Protein AF-A0A6V7KRL9-F1 (afdb_monomer_lite)

Foldseek 3Di:
DCLCPPCDLQHLSDPQVVLLVVLVVLVVDPDVVVNVVVLCCVQVPVLVPQDQEDPDLNNLVCLQRLLSRPCLQPLVCLVRRVQSSLCSQVSHDPSSNSSNLSHCLPDQLVSLLSLLNSLLVNLVVLLVVCQVVVHLCSLQPVSNVSSLVSLQSSVVSQQPDPVGGSDDLCSNADDCVVVRDDLLVLLVCVVVVPPCNPRGHRCVVRCSHHDPVSVVVSVVSVD

Sequence (223 aa):
NNAHYGCSSRKSGLDIEEASRLFGLISDIVNTTIQDLIFTSIVEGLIPSLVPSPPDIETLRVYVILPLYHKFMETENFNSLQKPFALAVQGLKEEAKRIVGMWWTEAPVQIFYRLIRSYKAIVLVLLKQAKNINSNFICQDPALILCLDCLQWISDLNRTQDEGLKVPYDTFYLPELSEIIDIRADYLKFFTGIVPFTAGVPFCNYPFLFNAEAKTMLLETDQ

Structure (mmCIF, N/CA/C/O backbone):
data_AF-A0A6V7KRL9-F1
#
_entry.id   AF-A0A6V7KRL9-F1
#
loop_
_atom_site.group_PDB
_atom_site.id
_atom_site.type_symbol
_atom_site.label_atom_id
_atom_site.label_alt_id
_atom_site.label_comp_id
_atom_site.label_asym_id
_atom_site.label_entity_id
_atom_site.label_seq_id
_atom_site.pdbx_PDB_ins_code
_atom_site.Cartn_x
_atom_site.Cartn_y
_atom_site.Cartn_z
_atom_site.occupancy
_atom_site.B_iso_or_equiv
_atom_site.auth_seq_id
_atom_site.auth_comp_id
_atom_site.auth_asym_id
_atom_site.auth_atom_id
_atom_site.pdbx_PDB_model_num
ATOM 1 N N . ASN A 1 1 ? -16.453 -13.791 22.860 1.00 49.88 1 ASN A N 1
ATOM 2 C CA . ASN A 1 1 ? -15.491 -13.380 21.822 1.00 49.88 1 ASN A CA 1
ATOM 3 C C . ASN A 1 1 ? -14.124 -13.228 22.493 1.00 49.88 1 ASN A C 1
ATOM 5 O O . ASN A 1 1 ? -13.832 -12.163 23.010 1.00 49.88 1 ASN A O 1
ATOM 9 N N . ASN A 1 2 ? -13.353 -14.318 22.618 1.00 50.47 2 ASN A N 1
ATOM 10 C CA . ASN A 1 2 ? -12.086 -14.341 23.381 1.00 50.47 2 ASN A CA 1
ATOM 11 C C . ASN A 1 2 ? -10.840 -14.268 22.479 1.00 50.47 2 ASN A C 1
ATOM 13 O O . ASN A 1 2 ? -9.727 -14.285 22.989 1.00 50.47 2 ASN A O 1
ATOM 17 N N . ALA A 1 3 ? -11.019 -14.168 21.157 1.00 58.00 3 ALA A N 1
ATOM 18 C CA . ALA A 1 3 ? -9.927 -14.129 20.181 1.00 58.00 3 ALA A CA 1
ATOM 19 C C . ALA A 1 3 ? -9.071 -12.847 20.260 1.00 58.00 3 ALA A C 1
ATOM 21 O O . ALA A 1 3 ? -7.951 -12.829 19.759 1.00 58.00 3 ALA A O 1
ATOM 22 N N . HIS A 1 4 ? -9.575 -11.801 20.926 1.00 58.12 4 HIS A N 1
ATOM 23 C CA . HIS A 1 4 ? -8.824 -10.577 21.211 1.00 58.12 4 HIS A CA 1
ATOM 24 C C . HIS A 1 4 ? -7.713 -10.793 22.259 1.00 58.12 4 HIS A C 1
ATOM 26 O O . HIS A 1 4 ? -6.691 -10.105 22.227 1.00 58.12 4 HIS A O 1
ATOM 32 N N . TYR A 1 5 ? -7.889 -11.741 23.191 1.00 54.66 5 TYR A N 1
ATOM 33 C CA . TYR A 1 5 ? -6.892 -12.038 24.220 1.00 54.66 5 TYR A CA 1
ATOM 34 C C . TYR A 1 5 ? -5.747 -12.862 23.619 1.00 54.66 5 TYR A C 1
ATOM 36 O O . TYR A 1 5 ? -5.970 -13.935 23.061 1.00 54.66 5 TYR A O 1
ATOM 44 N N . GLY A 1 6 ? -4.514 -12.364 23.748 1.00 60.62 6 GLY A N 1
ATOM 45 C CA . GLY A 1 6 ? -3.319 -13.017 23.198 1.00 60.62 6 GLY A CA 1
ATOM 46 C C . GLY A 1 6 ? -2.726 -12.336 21.962 1.00 60.62 6 GLY A C 1
ATOM 47 O O . GLY A 1 6 ? -2.114 -13.024 21.138 1.00 60.62 6 GLY A O 1
ATOM 48 N N . CYS A 1 7 ? -2.882 -11.008 21.834 1.00 78.31 7 CYS A N 1
ATOM 49 C CA . CYS A 1 7 ? -2.110 -10.225 20.869 1.00 78.31 7 CYS A CA 1
ATOM 50 C C . CYS A 1 7 ? -0.619 -10.535 21.038 1.00 78.31 7 CYS A C 1
ATOM 52 O O . CYS A 1 7 ? -0.060 -10.427 22.128 1.00 78.31 7 CYS A O 1
ATOM 54 N N . SER A 1 8 ? 0.015 -10.974 19.961 1.00 84.50 8 SER A N 1
ATOM 55 C CA . SER A 1 8 ? 1.423 -11.348 19.946 1.00 84.50 8 SER A CA 1
ATOM 56 C C . SER A 1 8 ? 2.009 -11.086 18.569 1.00 84.50 8 SER A C 1
ATOM 58 O O . SER A 1 8 ? 1.288 -10.899 17.589 1.00 84.50 8 SER A O 1
ATOM 60 N N . SER A 1 9 ? 3.332 -11.167 18.460 1.00 80.81 9 SER A N 1
ATOM 61 C CA . SER A 1 9 ? 4.031 -11.030 17.177 1.00 80.81 9 SER A CA 1
ATOM 62 C C . SER A 1 9 ? 3.548 -12.010 16.102 1.00 80.81 9 SER A C 1
ATOM 64 O O . SER A 1 9 ? 3.710 -11.731 14.922 1.00 80.81 9 SER A O 1
ATOM 66 N N . ARG A 1 10 ? 2.911 -13.128 16.486 1.00 82.50 10 ARG A N 1
ATOM 67 C CA . ARG A 1 10 ? 2.353 -14.133 15.562 1.00 82.50 10 ARG A CA 1
ATOM 68 C C . ARG A 1 10 ? 0.845 -14.039 15.363 1.00 82.50 10 ARG A C 1
ATOM 70 O O . ARG A 1 10 ? 0.339 -14.562 14.382 1.00 82.50 10 ARG A O 1
ATOM 77 N N . LYS A 1 11 ? 0.115 -13.426 16.296 1.00 84.44 11 LYS A N 1
ATOM 78 C CA . LYS A 1 11 ? -1.350 -13.350 16.253 1.00 84.44 11 LYS A CA 1
ATOM 79 C C . LYS A 1 11 ? -1.801 -11.935 16.557 1.00 84.44 11 LYS A C 1
ATOM 81 O O . LYS A 1 11 ? -1.678 -11.479 17.689 1.00 84.44 11 LYS A O 1
ATOM 86 N N . SER A 1 12 ? -2.380 -11.279 15.558 1.00 88.50 12 SER A N 1
ATOM 87 C CA . SER A 1 12 ? -2.943 -9.938 15.716 1.00 88.50 12 SER A CA 1
ATOM 88 C C . SER A 1 12 ? -4.175 -9.928 16.625 1.00 88.50 12 SER A C 1
ATOM 90 O O . SER A 1 12 ? -4.454 -8.916 17.257 1.00 88.50 12 SER A O 1
ATOM 92 N N . GLY A 1 13 ? -4.921 -11.036 16.717 1.00 88.12 13 GLY A N 1
ATOM 93 C CA . GLY A 1 13 ? -6.199 -11.096 17.442 1.00 88.12 13 GLY A CA 1
ATOM 94 C C . GLY A 1 13 ? -7.317 -10.288 16.772 1.00 88.12 13 GLY A C 1
ATOM 95 O O . GLY A 1 13 ? -8.310 -9.964 17.418 1.00 88.12 13 GLY A O 1
ATOM 96 N N . LEU A 1 14 ? -7.133 -9.926 15.497 1.00 90.56 14 LEU A N 1
ATOM 97 C CA . LEU A 1 14 ? -8.105 -9.182 14.706 1.00 90.56 14 LEU A CA 1
ATOM 98 C C . LEU A 1 14 ? -9.119 -10.110 14.047 1.00 90.56 14 LEU A C 1
ATOM 100 O O . LEU A 1 14 ? -8.744 -11.075 13.384 1.00 90.56 14 LEU A O 1
ATOM 104 N N . ASP A 1 15 ? -10.391 -9.742 14.155 1.00 92.00 15 ASP A N 1
ATOM 105 C CA . ASP A 1 15 ? -11.446 -10.280 13.306 1.00 92.00 15 ASP A CA 1
ATOM 106 C C . ASP A 1 15 ? -11.528 -9.434 12.028 1.00 92.00 15 ASP A C 1
ATOM 108 O O . ASP A 1 15 ? -12.116 -8.350 11.995 1.00 92.00 15 ASP A O 1
ATOM 112 N N . ILE A 1 16 ? -10.836 -9.896 10.986 1.00 92.25 16 ILE A N 1
ATOM 113 C CA . ILE A 1 16 ? -10.734 -9.184 9.706 1.00 92.25 16 ILE A CA 1
ATOM 114 C C . ILE A 1 16 ? -12.073 -9.157 8.967 1.00 92.25 16 ILE A C 1
ATOM 116 O O . ILE A 1 16 ? -12.360 -8.186 8.262 1.00 92.25 16 ILE A O 1
ATOM 120 N N . GLU A 1 17 ? -12.885 -10.201 9.110 1.00 91.81 17 GLU A N 1
ATOM 121 C CA . GLU A 1 17 ? -14.193 -10.281 8.466 1.00 91.81 17 GLU A CA 1
ATOM 122 C C . GLU A 1 17 ? -15.145 -9.261 9.090 1.00 91.81 17 GLU A C 1
ATOM 124 O O . GLU A 1 17 ? -15.740 -8.454 8.374 1.00 91.81 17 GLU A O 1
ATOM 129 N N . GLU A 1 18 ? -15.186 -9.201 10.421 1.00 93.75 18 GLU A N 1
ATOM 130 C CA . GLU A 1 18 ? -15.978 -8.210 11.140 1.00 93.75 18 GLU A CA 1
ATOM 131 C C . GLU A 1 18 ? -15.490 -6.780 10.864 1.00 93.75 18 GLU A C 1
ATOM 133 O O . GLU A 1 18 ? -16.301 -5.896 10.585 1.00 93.75 18 GLU A O 1
ATOM 138 N N . ALA A 1 19 ? -14.173 -6.541 10.848 1.00 94.50 19 ALA A N 1
ATOM 139 C CA . ALA A 1 19 ? -13.620 -5.233 10.487 1.00 94.50 19 ALA A CA 1
ATOM 140 C C . ALA A 1 19 ? -14.012 -4.816 9.057 1.00 94.50 19 ALA A C 1
ATOM 142 O O . ALA A 1 19 ? -14.414 -3.673 8.827 1.00 94.50 19 ALA A O 1
ATOM 143 N N . SER A 1 20 ? -13.949 -5.748 8.102 1.00 93.56 20 SER A N 1
ATOM 144 C CA . SER A 1 20 ? -14.365 -5.505 6.715 1.00 93.56 20 SER A CA 1
ATOM 145 C C . SER A 1 20 ? -15.858 -5.183 6.628 1.00 93.56 20 SER A C 1
ATOM 147 O O . SER A 1 20 ? -16.248 -4.230 5.952 1.00 93.56 20 SER A O 1
ATOM 149 N N . ARG A 1 21 ? -16.694 -5.933 7.356 1.00 94.38 21 ARG A N 1
ATOM 150 C CA . ARG A 1 21 ? -18.143 -5.718 7.433 1.00 94.38 21 ARG A CA 1
ATOM 151 C C . ARG A 1 21 ? -18.475 -4.341 8.006 1.00 94.38 21 ARG A C 1
ATOM 153 O O . ARG A 1 21 ? -19.305 -3.632 7.444 1.00 94.38 21 ARG A O 1
ATOM 160 N N . LEU A 1 22 ? -17.808 -3.937 9.088 1.00 94.38 22 LEU A N 1
ATOM 161 C CA . LEU A 1 22 ? -17.998 -2.624 9.709 1.00 94.38 22 LEU A CA 1
ATOM 162 C C . LEU A 1 22 ? -17.623 -1.483 8.758 1.00 94.38 22 LEU A C 1
ATOM 164 O O . LEU A 1 22 ? -18.374 -0.516 8.651 1.00 94.38 22 LEU A O 1
ATOM 168 N N . PHE A 1 23 ? -16.520 -1.594 8.013 1.00 95.00 23 PHE A N 1
ATOM 169 C CA . PHE A 1 23 ? -16.171 -0.571 7.023 1.00 95.00 23 PHE A CA 1
ATOM 170 C C . PHE A 1 23 ? -17.130 -0.498 5.835 1.00 95.00 23 PHE A C 1
ATOM 172 O O . PHE A 1 23 ? -17.300 0.597 5.292 1.00 95.00 23 PHE A O 1
ATOM 179 N N . GLY A 1 24 ? -17.763 -1.616 5.468 1.00 93.88 24 GLY A N 1
ATOM 180 C CA . GLY A 1 24 ? -18.879 -1.637 4.520 1.00 93.88 24 GLY A CA 1
ATOM 181 C C . GLY A 1 24 ? -20.112 -0.915 5.068 1.00 93.88 24 GLY A C 1
ATOM 182 O O . GLY A 1 24 ? -20.684 -0.063 4.404 1.00 93.88 24 GLY A O 1
ATOM 183 N N . LEU A 1 25 ? -20.466 -1.129 6.337 1.00 94.56 25 LEU A N 1
ATOM 184 C CA . LEU A 1 25 ? -21.552 -0.355 6.949 1.00 94.56 25 LEU A CA 1
ATOM 185 C C . LEU A 1 25 ? -21.256 1.149 6.968 1.00 94.56 25 LEU A C 1
ATOM 187 O O . LEU A 1 25 ? -22.166 1.945 6.762 1.00 94.56 25 LEU A O 1
ATOM 191 N N . ILE A 1 26 ? -19.996 1.546 7.185 1.00 94.00 26 ILE A N 1
ATOM 192 C CA . ILE A 1 26 ? -19.597 2.959 7.134 1.00 94.00 26 ILE A CA 1
ATOM 193 C C . ILE A 1 26 ? -19.727 3.522 5.706 1.00 94.00 26 ILE A C 1
ATOM 195 O O . ILE A 1 26 ? -20.130 4.679 5.559 1.00 94.00 26 ILE A O 1
ATOM 199 N N . SER A 1 27 ? -19.430 2.738 4.659 1.00 94.00 27 SER A N 1
ATOM 200 C CA . SER A 1 27 ? -19.618 3.202 3.272 1.00 94.00 27 SER A CA 1
ATOM 201 C C . SER A 1 27 ? -21.081 3.458 2.929 1.00 94.00 27 SER A C 1
ATOM 203 O O . SER A 1 27 ? -21.366 4.343 2.129 1.00 94.00 27 SER A O 1
ATOM 205 N N . ASP A 1 28 ? -21.997 2.741 3.579 1.00 94.81 28 ASP A N 1
ATOM 206 C CA . ASP A 1 28 ? -23.436 2.822 3.314 1.00 94.81 28 ASP A CA 1
ATOM 207 C C . ASP A 1 28 ? -24.149 3.911 4.145 1.00 94.81 28 ASP A C 1
ATOM 209 O O . ASP A 1 28 ? -25.364 4.099 4.036 1.00 94.81 28 ASP A O 1
ATOM 213 N N . ILE A 1 29 ? -23.418 4.655 4.987 1.00 93.88 29 ILE A N 1
ATOM 214 C CA . ILE A 1 29 ? -23.980 5.762 5.773 1.00 93.88 29 ILE A CA 1
ATOM 215 C C . ILE A 1 29 ? -24.453 6.881 4.837 1.00 93.88 29 ILE A C 1
ATOM 217 O O . ILE A 1 29 ? -23.659 7.546 4.183 1.00 93.88 29 ILE A O 1
ATOM 221 N N . VAL A 1 30 ? -25.757 7.163 4.855 1.00 92.75 30 VAL A N 1
ATOM 222 C CA . VAL A 1 30 ? -26.376 8.227 4.038 1.00 92.75 30 VAL A CA 1
ATOM 223 C C . VAL A 1 30 ? -25.922 9.633 4.459 1.00 92.75 30 VAL A C 1
ATOM 225 O O . VAL A 1 30 ? -25.884 10.555 3.648 1.00 92.75 30 VAL A O 1
ATOM 228 N N . ASN A 1 31 ? -25.597 9.823 5.739 1.00 94.50 31 ASN A N 1
ATOM 229 C CA . ASN A 1 31 ? -25.161 11.115 6.260 1.00 94.50 31 ASN A CA 1
ATOM 230 C C . ASN A 1 31 ? -23.687 11.376 5.905 1.00 94.50 31 ASN A C 1
ATOM 232 O O . ASN A 1 31 ? -22.779 10.886 6.580 1.00 94.50 31 ASN A O 1
ATOM 236 N N . THR A 1 32 ? -23.466 12.202 4.884 1.00 93.38 32 THR A N 1
ATOM 237 C CA . THR A 1 32 ? -22.126 12.554 4.397 1.00 93.38 32 THR A CA 1
ATOM 238 C C . THR A 1 32 ? -21.285 13.275 5.447 1.00 93.38 32 THR A C 1
ATOM 240 O O . THR A 1 32 ? -20.095 13.016 5.532 1.00 93.38 32 THR A O 1
ATOM 243 N N . THR A 1 33 ? -21.882 14.078 6.334 1.00 96.12 33 THR A N 1
ATOM 244 C CA . THR A 1 33 ? -21.143 14.745 7.420 1.00 96.12 33 THR A CA 1
ATOM 245 C C . THR A 1 33 ? -20.500 13.742 8.380 1.00 96.12 33 THR A C 1
ATOM 247 O O . THR A 1 33 ? -19.403 13.984 8.877 1.00 96.12 33 THR A O 1
ATOM 250 N N . ILE A 1 34 ? -21.147 12.599 8.634 1.00 94.56 34 ILE A N 1
ATOM 251 C CA . ILE A 1 34 ? -20.555 11.527 9.452 1.00 94.56 34 ILE A CA 1
ATOM 252 C C . ILE A 1 34 ? -19.409 10.853 8.693 1.00 94.56 34 ILE A C 1
ATOM 254 O O . ILE A 1 34 ? -18.364 10.584 9.285 1.00 94.56 34 ILE A O 1
ATOM 258 N N . GLN A 1 35 ? -19.580 10.596 7.395 1.00 94.50 35 GLN A N 1
ATOM 259 C CA . GLN A 1 35 ? -18.518 10.019 6.568 1.00 94.50 35 GLN A CA 1
ATOM 260 C C . GLN A 1 35 ? -17.296 10.941 6.490 1.00 94.50 35 GLN A C 1
ATOM 262 O O . GLN A 1 35 ? -16.176 10.465 6.680 1.00 94.50 35 GLN A O 1
ATOM 267 N N . ASP A 1 36 ? -17.514 12.242 6.297 1.00 95.19 36 ASP A N 1
ATOM 268 C CA . ASP A 1 36 ? -16.472 13.268 6.276 1.00 95.19 36 ASP A CA 1
ATOM 269 C C . ASP A 1 36 ? -15.766 13.345 7.629 1.00 95.19 36 ASP A C 1
ATOM 271 O O . ASP A 1 36 ? -14.543 13.310 7.683 1.00 95.19 36 ASP A O 1
ATOM 275 N N . LEU A 1 37 ? -16.513 13.340 8.740 1.00 97.25 37 LEU A N 1
ATOM 276 C CA . LEU A 1 37 ? -15.925 13.339 10.080 1.00 97.25 37 LEU A CA 1
ATOM 277 C C . LEU A 1 37 ? -15.034 12.111 10.319 1.00 97.25 37 LEU A C 1
ATOM 279 O O . LEU A 1 37 ? -13.945 12.242 10.881 1.00 97.25 37 LEU A O 1
ATOM 283 N N . ILE A 1 38 ? -15.476 10.920 9.900 1.00 96.75 38 ILE A N 1
ATOM 284 C CA . ILE A 1 38 ? -14.681 9.689 10.005 1.00 96.75 38 ILE A CA 1
ATOM 285 C C . ILE A 1 38 ? -13.429 9.801 9.132 1.00 96.75 38 ILE A C 1
ATOM 287 O O . ILE A 1 38 ? -12.333 9.493 9.598 1.00 96.75 38 ILE A O 1
ATOM 291 N N . PHE A 1 39 ? -13.577 10.268 7.891 1.00 97.44 39 PHE A N 1
ATOM 292 C CA . PHE A 1 39 ? -12.461 10.446 6.968 1.00 97.44 39 PHE A CA 1
ATOM 293 C C . PHE A 1 39 ? -11.424 11.427 7.523 1.00 97.44 39 PHE A C 1
ATOM 295 O O . PHE A 1 39 ? -10.255 11.066 7.635 1.00 97.44 39 PHE A O 1
ATOM 302 N N . THR A 1 40 ? -11.853 12.612 7.962 1.00 97.88 40 THR A N 1
ATOM 303 C CA . THR A 1 40 ? -11.015 13.626 8.614 1.00 97.88 40 THR A CA 1
ATOM 304 C C . THR A 1 40 ? -10.326 13.061 9.852 1.00 97.88 40 THR A C 1
ATOM 306 O O . THR A 1 40 ? -9.118 13.209 10.004 1.00 97.88 40 THR A O 1
ATOM 309 N N . SER A 1 41 ? -11.048 12.325 10.703 1.00 97.94 41 SER A N 1
ATOM 310 C CA . SER A 1 41 ? -10.455 11.691 11.889 1.00 97.94 41 SER A CA 1
ATOM 311 C C . SER A 1 41 ? -9.352 10.694 11.523 1.00 97.94 41 SER A C 1
ATOM 313 O O . SER A 1 41 ? -8.354 10.587 12.235 1.00 97.94 41 SER A O 1
ATOM 315 N N . ILE A 1 42 ? -9.501 9.974 10.408 1.00 97.94 42 ILE A N 1
ATOM 316 C CA . ILE A 1 42 ? -8.487 9.042 9.910 1.00 97.94 42 ILE A CA 1
ATOM 317 C C . ILE A 1 42 ? -7.272 9.799 9.360 1.00 97.94 42 ILE A C 1
ATOM 319 O O . ILE A 1 42 ? -6.145 9.506 9.760 1.00 97.94 42 ILE A O 1
ATOM 323 N N . VAL A 1 43 ? -7.484 10.751 8.447 1.00 97.88 43 VAL A N 1
ATOM 324 C CA . VAL A 1 43 ? -6.390 11.380 7.686 1.00 97.88 43 VAL A CA 1
ATOM 325 C C . VAL A 1 43 ? -5.669 12.486 8.459 1.00 97.88 43 VAL A C 1
ATOM 327 O O . VAL A 1 43 ? -4.466 12.655 8.283 1.00 97.88 43 VAL A O 1
ATOM 330 N N . GLU A 1 44 ? -6.360 13.193 9.355 1.00 97.38 44 GLU A N 1
ATOM 331 C CA . GLU A 1 44 ? -5.790 14.288 10.157 1.00 97.38 44 GLU A CA 1
ATOM 332 C C . GLU A 1 44 ? -5.471 13.876 11.601 1.00 97.38 44 GLU A C 1
ATOM 334 O O . GLU A 1 44 ? -4.649 14.515 12.254 1.00 97.38 44 GLU A O 1
ATOM 339 N N . GLY A 1 45 ? -6.090 12.803 12.107 1.00 97.44 45 GLY A N 1
ATOM 340 C CA . GLY A 1 45 ? -5.879 12.307 13.470 1.00 97.44 45 GLY A CA 1
ATOM 341 C C . GLY A 1 45 ? -5.079 11.006 13.517 1.00 97.44 45 GLY A C 1
ATOM 342 O O . GLY A 1 45 ? -3.943 10.976 13.991 1.00 97.44 45 GLY A O 1
ATOM 343 N N . LEU A 1 46 ? -5.672 9.915 13.023 1.00 97.12 46 LEU A N 1
ATOM 344 C CA . LEU A 1 46 ? -5.125 8.563 13.166 1.00 97.12 46 LEU A CA 1
ATOM 345 C C . LEU A 1 46 ? -3.785 8.389 12.446 1.00 97.12 46 LEU A C 1
ATOM 347 O O . LEU A 1 46 ? -2.815 7.982 13.080 1.00 97.12 46 LEU A O 1
ATOM 351 N N . ILE A 1 47 ? -3.709 8.686 11.145 1.00 97.12 47 ILE A N 1
ATOM 352 C CA . ILE A 1 47 ? -2.485 8.451 10.363 1.00 97.12 47 ILE A CA 1
ATOM 353 C C . ILE A 1 47 ? -1.302 9.287 10.879 1.00 97.12 47 ILE A C 1
ATOM 355 O O . ILE A 1 47 ? -0.243 8.700 11.103 1.00 97.12 47 ILE A O 1
ATOM 359 N N . PRO A 1 48 ? -1.443 10.601 11.152 1.00 96.69 48 PRO A N 1
ATOM 360 C CA . PRO A 1 48 ? -0.352 11.398 11.718 1.00 96.69 48 PRO A CA 1
ATOM 361 C C . PRO A 1 48 ? 0.121 10.927 13.100 1.00 96.69 48 PRO A C 1
ATOM 363 O O . PRO A 1 48 ? 1.256 11.205 13.480 1.00 96.69 48 PRO A O 1
ATOM 366 N N . SER A 1 49 ? -0.720 10.209 13.854 1.00 95.81 49 SER A N 1
ATOM 367 C CA . SER A 1 49 ? -0.343 9.659 15.165 1.00 95.81 49 SER A CA 1
ATOM 368 C C . SER A 1 49 ? 0.525 8.393 15.090 1.00 95.81 49 SER A C 1
ATOM 370 O O . SER A 1 49 ? 1.061 7.952 16.109 1.00 95.81 49 SER A O 1
ATOM 372 N N . LEU A 1 50 ? 0.685 7.798 13.901 1.00 95.44 50 LEU A N 1
ATOM 373 C CA . LEU A 1 50 ? 1.467 6.579 13.708 1.00 95.44 50 LEU A CA 1
ATOM 374 C C . LEU A 1 50 ? 2.972 6.864 13.796 1.00 95.44 50 LEU A C 1
ATOM 376 O O . LEU A 1 50 ? 3.549 7.555 12.959 1.00 95.44 50 LEU A O 1
ATOM 380 N N . VAL A 1 51 ? 3.623 6.288 14.809 1.00 94.62 51 VAL A N 1
ATOM 381 C CA . VAL A 1 51 ? 5.064 6.449 15.049 1.00 94.62 51 VAL A CA 1
ATOM 382 C C . VAL A 1 51 ? 5.879 5.250 14.533 1.00 94.62 51 VAL A C 1
ATOM 384 O O . VAL A 1 51 ? 5.389 4.120 14.577 1.00 94.62 51 VAL A O 1
ATOM 387 N N . PRO A 1 52 ? 7.155 5.444 14.136 1.00 93.75 52 PRO A N 1
ATOM 388 C CA . PRO A 1 52 ? 8.049 4.372 13.663 1.00 93.75 52 PRO A CA 1
ATOM 389 C C . PRO A 1 52 ? 8.260 3.193 14.623 1.00 93.75 52 PRO A C 1
ATOM 391 O O . PRO A 1 52 ? 8.612 2.090 14.209 1.00 93.75 52 PRO A O 1
ATOM 394 N N . SER A 1 53 ? 8.131 3.443 15.926 1.00 92.56 53 SER A N 1
ATOM 395 C CA . SER A 1 53 ? 8.427 2.488 16.995 1.00 92.56 53 SER A CA 1
ATOM 396 C C . SER A 1 53 ? 7.335 2.582 18.057 1.00 92.56 53 SER A C 1
ATOM 398 O O . SER A 1 53 ? 7.569 3.197 19.101 1.00 92.56 53 SER A O 1
ATOM 400 N N . PRO A 1 54 ? 6.128 2.059 17.784 1.00 89.00 54 PRO A N 1
ATOM 401 C CA . PRO A 1 54 ? 5.032 2.150 18.734 1.00 89.00 54 PRO A CA 1
ATOM 402 C C . PRO A 1 54 ? 5.386 1.404 20.028 1.00 89.00 54 PRO A C 1
ATOM 404 O O . PRO A 1 54 ? 6.055 0.369 19.974 1.00 89.00 54 PRO A O 1
ATOM 407 N N . PRO A 1 55 ? 4.966 1.925 21.192 1.00 83.62 55 PRO A N 1
ATOM 408 C CA . PRO A 1 55 ? 5.301 1.333 22.485 1.00 83.62 55 PRO A CA 1
ATOM 409 C C . PRO A 1 55 ? 4.570 0.008 22.729 1.00 83.62 55 PRO A C 1
ATOM 411 O O . PRO A 1 55 ? 5.079 -0.839 23.457 1.00 83.62 55 PRO A O 1
ATOM 414 N N . ASP A 1 56 ? 3.398 -0.170 22.113 1.00 89.50 56 ASP A N 1
ATOM 415 C CA . ASP A 1 56 ? 2.548 -1.346 22.266 1.00 89.50 56 ASP A CA 1
ATOM 416 C C . ASP A 1 56 ? 2.294 -2.021 20.913 1.00 89.50 56 ASP A C 1
ATOM 418 O O . ASP A 1 56 ? 1.985 -1.357 19.915 1.00 89.50 56 ASP A O 1
ATOM 422 N N . ILE A 1 57 ? 2.387 -3.351 20.896 1.00 90.31 57 ILE A N 1
ATOM 423 C CA . ILE A 1 57 ? 2.165 -4.182 19.714 1.00 90.31 57 ILE A CA 1
ATOM 424 C C . ILE A 1 57 ? 0.734 -4.059 19.172 1.00 90.31 57 ILE A C 1
ATOM 426 O O . ILE A 1 57 ? 0.541 -4.114 17.962 1.00 90.31 57 ILE A O 1
ATOM 430 N N . GLU A 1 58 ? -0.270 -3.829 20.021 1.00 90.81 58 GLU A N 1
ATOM 431 C CA . GLU A 1 58 ? -1.663 -3.644 19.607 1.00 90.81 58 GLU A CA 1
ATOM 432 C C . GLU A 1 58 ? -1.836 -2.431 18.690 1.00 90.81 58 GLU A C 1
ATOM 434 O O . GLU A 1 58 ? -2.682 -2.459 17.797 1.00 90.81 58 GLU A O 1
ATOM 439 N N . THR A 1 59 ? -0.977 -1.414 18.818 1.00 92.50 59 THR A N 1
ATOM 440 C CA . THR A 1 59 ? -0.956 -0.252 17.910 1.00 92.50 59 THR A CA 1
ATOM 441 C C . THR A 1 59 ? -0.722 -0.678 16.461 1.00 92.50 59 THR A C 1
ATOM 443 O O . THR A 1 59 ? -1.247 -0.063 15.532 1.00 92.50 59 THR A O 1
ATOM 446 N N . LEU A 1 60 ? 0.014 -1.775 16.240 1.00 95.75 60 LEU A N 1
ATOM 447 C CA . LEU A 1 60 ? 0.306 -2.262 14.895 1.00 95.75 60 LEU A CA 1
ATOM 448 C C . LEU A 1 60 ? -0.948 -2.753 14.154 1.00 95.75 60 LEU A C 1
ATOM 450 O O . LEU A 1 60 ? -0.929 -2.890 12.931 1.00 95.75 60 LEU A O 1
ATOM 454 N N . ARG A 1 61 ? -2.060 -2.996 14.863 1.00 95.19 61 ARG A N 1
ATOM 455 C CA . ARG A 1 61 ? -3.313 -3.483 14.267 1.00 95.19 61 ARG A CA 1
ATOM 456 C C . ARG A 1 61 ? -3.888 -2.481 13.276 1.00 95.19 61 ARG A C 1
ATOM 458 O O . ARG A 1 61 ? -4.524 -2.885 12.304 1.00 95.19 61 ARG A O 1
ATOM 465 N N . VAL A 1 62 ? -3.610 -1.192 13.472 1.00 95.62 62 VAL A N 1
ATOM 466 C CA . VAL A 1 62 ? -4.016 -0.125 12.551 1.00 95.62 62 VAL A CA 1
ATOM 467 C C . VAL A 1 62 ? -3.458 -0.368 11.145 1.00 95.62 62 VAL A C 1
ATOM 469 O O . VAL A 1 62 ? -4.183 -0.173 10.174 1.00 95.62 62 VAL A O 1
ATOM 472 N N . TYR A 1 63 ? -2.236 -0.900 11.016 1.00 96.00 63 TYR A N 1
ATOM 473 C CA . TYR A 1 63 ? -1.634 -1.224 9.714 1.00 96.00 63 TYR A CA 1
ATOM 474 C C . TYR A 1 63 ? -2.305 -2.400 8.992 1.00 96.00 63 TYR A C 1
ATOM 476 O O . TYR A 1 63 ? -2.091 -2.593 7.799 1.00 96.00 63 TYR A O 1
ATOM 484 N N . VAL A 1 64 ? -3.117 -3.193 9.690 1.00 95.25 64 VAL A N 1
ATOM 485 C CA . VAL A 1 64 ? -3.889 -4.301 9.106 1.00 95.25 64 VAL A CA 1
ATOM 486 C C . VAL A 1 64 ? -5.332 -3.874 8.834 1.00 95.25 64 VAL A C 1
ATOM 488 O O . VAL A 1 64 ? -5.891 -4.210 7.794 1.00 95.25 64 VAL A O 1
ATOM 491 N N . ILE A 1 65 ? -5.928 -3.109 9.754 1.00 95.38 65 ILE A N 1
ATOM 492 C CA . ILE A 1 65 ? -7.324 -2.667 9.683 1.00 95.38 65 ILE A CA 1
ATOM 493 C C . ILE A 1 65 ? -7.502 -1.549 8.656 1.00 95.38 65 ILE A C 1
ATOM 495 O O . ILE A 1 65 ? -8.427 -1.608 7.854 1.00 95.38 65 ILE A O 1
ATOM 499 N N . LEU A 1 66 ? -6.651 -0.520 8.671 1.00 96.44 66 LEU A N 1
ATOM 500 C CA . LEU A 1 66 ? -6.873 0.689 7.875 1.00 96.44 66 LEU A CA 1
ATOM 501 C C . LEU A 1 66 ? -6.973 0.427 6.358 1.00 96.44 66 LEU A C 1
ATOM 503 O O . LEU A 1 66 ? -7.851 1.022 5.732 1.00 96.44 66 LEU A O 1
ATOM 507 N N . PRO A 1 67 ? -6.202 -0.500 5.754 1.00 95.88 67 PRO A N 1
ATOM 508 C CA . PRO A 1 67 ? -6.411 -0.888 4.361 1.00 95.88 67 PRO A CA 1
ATOM 509 C C . PRO A 1 67 ? -7.830 -1.369 4.036 1.00 95.88 67 PRO A C 1
ATOM 511 O O . PRO A 1 67 ? -8.242 -1.253 2.886 1.00 95.88 67 PRO A O 1
ATOM 514 N N . LEU A 1 68 ? -8.590 -1.894 5.006 1.00 95.88 68 LEU A N 1
ATOM 515 C CA . LEU A 1 68 ? -9.972 -2.359 4.823 1.00 95.88 68 LEU A CA 1
ATOM 516 C C . LEU A 1 68 ? -10.983 -1.209 4.701 1.00 95.88 68 LEU A C 1
ATOM 518 O O . LEU A 1 68 ? -12.090 -1.427 4.211 1.00 95.88 68 LEU A O 1
ATOM 522 N N . TYR A 1 69 ? -10.612 0.012 5.096 1.00 96.81 69 TYR A N 1
ATOM 523 C CA . TYR A 1 69 ? -11.470 1.186 4.968 1.00 96.81 69 TYR A CA 1
ATOM 524 C C . TYR A 1 69 ? -11.868 1.411 3.503 1.00 96.81 69 TYR A C 1
ATOM 526 O O . TYR A 1 69 ? -11.029 1.326 2.602 1.00 96.81 69 TYR A O 1
ATOM 534 N N . HIS A 1 70 ? -13.153 1.662 3.235 1.00 94.44 70 HIS A N 1
ATOM 535 C CA . HIS A 1 70 ? -13.698 1.670 1.870 1.00 94.44 70 HIS A CA 1
ATOM 536 C C . HIS A 1 70 ? -12.993 2.687 0.956 1.00 94.44 70 HIS A C 1
ATOM 538 O O . HIS A 1 70 ? -12.589 2.317 -0.148 1.00 94.44 70 HIS A O 1
ATOM 544 N N . LYS A 1 71 ? -12.701 3.893 1.464 1.00 96.19 71 LYS A N 1
ATOM 545 C CA . LYS A 1 71 ? -11.994 4.951 0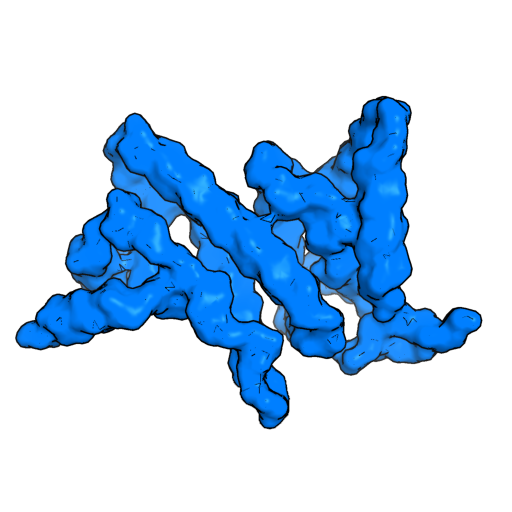.719 1.00 96.19 71 LYS A CA 1
ATOM 546 C C . LYS A 1 71 ? -10.540 4.627 0.373 1.00 96.19 71 LYS A C 1
ATOM 548 O O . LYS A 1 71 ? -9.949 5.302 -0.465 1.00 96.19 71 LYS A O 1
ATOM 553 N N . PHE A 1 72 ? -9.954 3.579 0.960 1.00 96.88 72 PHE A N 1
ATOM 554 C CA . PHE A 1 72 ? -8.591 3.135 0.641 1.00 96.88 72 PHE A CA 1
ATOM 555 C C . PHE A 1 72 ? -8.460 2.588 -0.794 1.00 96.88 72 PHE A C 1
ATOM 557 O O . PHE A 1 72 ? -7.354 2.480 -1.329 1.00 96.88 72 PHE A O 1
ATOM 564 N N . MET A 1 73 ? -9.579 2.261 -1.447 1.00 95.94 73 MET A N 1
ATOM 565 C CA . MET A 1 73 ? -9.611 1.829 -2.851 1.00 95.94 73 MET A CA 1
ATOM 566 C C . MET A 1 73 ? -9.826 2.974 -3.847 1.00 95.94 73 MET A C 1
ATOM 568 O O . MET A 1 73 ? -9.712 2.754 -5.051 1.00 95.94 73 MET A O 1
ATOM 572 N N . GLU A 1 74 ? -10.124 4.180 -3.366 1.00 96.62 74 GLU A N 1
ATOM 573 C CA . GLU A 1 74 ? -10.356 5.366 -4.190 1.00 96.62 74 GLU A CA 1
ATOM 574 C C . GLU A 1 74 ? -9.016 6.077 -4.428 1.00 96.62 74 GLU A C 1
ATOM 576 O O . GLU A 1 74 ? -8.406 6.609 -3.496 1.00 96.62 74 GLU A O 1
ATOM 581 N N . THR A 1 75 ? -8.537 6.097 -5.675 1.00 96.56 75 THR A N 1
ATOM 582 C CA . THR A 1 75 ? -7.246 6.717 -6.039 1.00 96.56 75 THR A CA 1
ATOM 583 C C . THR A 1 75 ? -7.223 8.229 -5.815 1.00 96.56 75 THR A C 1
ATOM 585 O O . THR A 1 75 ? -6.157 8.813 -5.655 1.00 96.56 75 THR A O 1
ATOM 588 N N . GLU A 1 76 ? -8.393 8.865 -5.779 1.00 96.31 76 GLU A N 1
ATOM 589 C CA . GLU A 1 76 ? -8.579 10.291 -5.480 1.00 96.31 76 GLU A CA 1
ATOM 590 C C . GLU A 1 76 ? -8.029 10.662 -4.096 1.00 96.31 76 GLU A C 1
ATOM 592 O O . GLU A 1 76 ? -7.477 11.745 -3.907 1.00 96.31 76 GLU A O 1
ATOM 597 N N . ASN A 1 77 ? -8.096 9.722 -3.147 1.00 97.12 77 ASN A N 1
ATOM 598 C CA . ASN A 1 77 ? -7.632 9.918 -1.777 1.00 97.12 77 ASN A CA 1
ATOM 599 C C . ASN A 1 77 ? -6.130 9.669 -1.611 1.00 97.12 77 ASN A C 1
ATOM 601 O O . ASN A 1 77 ? -5.622 9.771 -0.495 1.00 97.12 77 ASN A O 1
ATOM 605 N N . PHE A 1 78 ? -5.397 9.372 -2.693 1.00 96.38 78 PHE A N 1
ATOM 606 C CA . PHE A 1 78 ? -3.989 8.975 -2.628 1.00 96.38 78 PHE A CA 1
ATOM 607 C C . PHE A 1 78 ? -3.143 9.904 -1.754 1.00 96.38 78 PHE A C 1
ATOM 609 O O . PHE A 1 78 ? -2.397 9.432 -0.898 1.00 96.38 78 PHE A O 1
ATOM 616 N N . ASN A 1 79 ? -3.288 11.218 -1.933 1.00 96.12 79 ASN A N 1
ATOM 617 C CA . ASN A 1 79 ? -2.482 12.208 -1.223 1.00 96.12 79 ASN A CA 1
ATOM 618 C C . ASN A 1 79 ? -2.785 12.296 0.280 1.00 96.12 79 ASN A C 1
ATOM 620 O O . ASN A 1 79 ? -1.880 12.618 1.046 1.00 96.12 79 ASN A O 1
ATOM 624 N N . SER A 1 80 ? -4.021 12.022 0.700 1.00 97.31 80 SER A N 1
ATOM 625 C CA . SER A 1 80 ? -4.474 12.168 2.090 1.00 97.31 80 SER A CA 1
ATOM 626 C C . SER A 1 80 ? -4.525 10.845 2.856 1.00 97.31 80 SER A C 1
ATOM 628 O O . SER A 1 80 ? -4.420 10.853 4.078 1.00 97.31 80 SER A O 1
ATOM 630 N N . LEU A 1 81 ? -4.648 9.710 2.163 1.00 97.88 81 LEU A N 1
ATOM 631 C CA . LEU A 1 81 ? -4.854 8.399 2.777 1.00 97.88 81 LEU A CA 1
ATOM 632 C C . LEU A 1 81 ? -3.729 7.412 2.444 1.00 97.88 81 LEU A C 1
ATOM 634 O O . LEU A 1 81 ? -2.936 7.067 3.320 1.00 97.88 81 LEU A O 1
ATOM 638 N N . GLN A 1 82 ? -3.629 6.947 1.198 1.00 97.81 82 GLN A N 1
ATOM 639 C CA . GLN A 1 82 ? -2.737 5.835 0.851 1.00 97.81 82 GLN A CA 1
ATOM 640 C C . GLN A 1 82 ? -1.255 6.231 0.910 1.00 97.81 82 GLN A C 1
ATOM 642 O O . GLN A 1 82 ? -0.451 5.447 1.405 1.00 97.81 82 GLN A O 1
ATOM 647 N N . LYS A 1 83 ? -0.875 7.439 0.469 1.00 97.19 83 LYS A N 1
ATOM 648 C CA . LYS A 1 83 ? 0.515 7.924 0.556 1.00 97.19 83 LYS A CA 1
ATOM 649 C C . LYS A 1 83 ? 0.967 8.116 2.011 1.00 97.19 83 LYS A C 1
ATOM 651 O O . LYS A 1 83 ? 2.000 7.549 2.364 1.00 97.19 83 LYS A O 1
ATOM 656 N N . PRO A 1 84 ? 0.239 8.847 2.879 1.00 97.94 84 PRO A N 1
ATOM 657 C CA . PRO A 1 84 ? 0.588 8.939 4.298 1.00 97.94 84 PRO A CA 1
ATOM 658 C C . PRO A 1 84 ? 0.642 7.575 4.998 1.00 97.94 84 PRO A C 1
ATOM 660 O O . PRO A 1 84 ? 1.559 7.317 5.775 1.00 97.94 84 PRO A O 1
ATOM 663 N N . PHE A 1 85 ? -0.281 6.668 4.671 1.00 97.94 85 PHE A N 1
ATOM 664 C CA . PHE A 1 85 ? -0.256 5.304 5.192 1.00 97.94 85 PHE A CA 1
ATOM 665 C C . PHE A 1 85 ? 0.978 4.515 4.731 1.00 97.94 85 PHE A C 1
ATOM 667 O O . PHE A 1 85 ? 1.647 3.885 5.548 1.00 97.94 85 PHE A O 1
ATOM 674 N N . ALA A 1 86 ? 1.316 4.577 3.441 1.00 97.56 86 ALA A N 1
ATOM 675 C CA . ALA A 1 86 ? 2.515 3.958 2.886 1.00 97.56 86 ALA A CA 1
ATOM 676 C C . ALA A 1 86 ? 3.791 4.489 3.554 1.00 97.56 86 ALA A C 1
ATOM 678 O O . ALA A 1 86 ? 4.667 3.701 3.905 1.00 97.56 86 ALA A O 1
ATOM 679 N N . LEU A 1 87 ? 3.880 5.803 3.795 1.00 97.75 87 LEU A N 1
ATOM 680 C CA . LEU A 1 87 ? 4.987 6.405 4.546 1.00 97.75 87 LEU A CA 1
ATOM 681 C C . LEU A 1 87 ? 5.073 5.843 5.967 1.00 97.75 87 LEU A C 1
ATOM 683 O O . LEU A 1 87 ? 6.161 5.479 6.407 1.00 97.75 87 LEU A O 1
ATOM 687 N N . ALA A 1 88 ? 3.941 5.731 6.666 1.00 97.75 88 ALA A N 1
ATOM 688 C CA . ALA A 1 88 ? 3.903 5.175 8.015 1.00 97.75 88 ALA A CA 1
ATOM 689 C C . ALA A 1 88 ? 4.374 3.710 8.037 1.00 97.75 88 ALA A C 1
ATOM 691 O O . ALA A 1 88 ? 5.202 3.344 8.866 1.00 97.75 88 ALA A O 1
ATOM 692 N N . VAL A 1 89 ? 3.915 2.891 7.085 1.00 97.00 89 VAL A N 1
ATOM 693 C CA . VAL A 1 89 ? 4.337 1.490 6.926 1.00 97.00 89 VAL A CA 1
ATOM 694 C C . VAL A 1 89 ? 5.834 1.378 6.633 1.00 97.00 89 VAL A C 1
ATOM 696 O O . VAL A 1 89 ? 6.537 0.602 7.280 1.00 97.00 89 VAL A O 1
ATOM 699 N N . GLN A 1 90 ? 6.337 2.137 5.656 1.00 96.00 90 GLN A N 1
ATOM 700 C CA . GLN A 1 90 ? 7.746 2.081 5.263 1.00 96.00 90 GLN A CA 1
ATOM 701 C C . GLN A 1 90 ? 8.670 2.636 6.351 1.00 96.00 90 GLN A C 1
ATOM 703 O O . GLN A 1 90 ? 9.795 2.158 6.481 1.00 96.00 90 GLN A O 1
ATOM 708 N N . GLY A 1 91 ? 8.181 3.592 7.146 1.00 96.62 91 GLY A N 1
ATOM 709 C CA . GLY A 1 91 ? 8.891 4.201 8.266 1.00 96.62 91 GLY A CA 1
ATOM 710 C C . GLY A 1 91 ? 8.911 3.371 9.551 1.00 96.62 91 GLY A C 1
ATOM 711 O O . GLY A 1 91 ? 9.580 3.774 10.502 1.00 96.62 91 GLY A O 1
ATOM 712 N N . LEU A 1 92 ? 8.211 2.233 9.618 1.00 97.75 92 LEU A N 1
ATOM 713 C CA . LEU A 1 92 ? 8.305 1.322 10.760 1.00 97.75 92 LEU A CA 1
ATOM 714 C C . LEU A 1 92 ? 9.739 0.810 10.933 1.00 97.75 92 LEU A C 1
ATOM 716 O O . LEU A 1 92 ? 10.384 0.390 9.974 1.00 97.75 92 LEU A O 1
ATOM 720 N N . LYS A 1 93 ? 10.219 0.767 12.182 1.00 96.94 93 LYS A N 1
ATOM 721 C CA . LYS A 1 93 ? 11.468 0.069 12.509 1.00 96.94 93 LYS A CA 1
ATOM 722 C C . LYS A 1 93 ? 11.343 -1.421 12.202 1.00 96.94 93 LYS A C 1
ATOM 724 O O . LYS 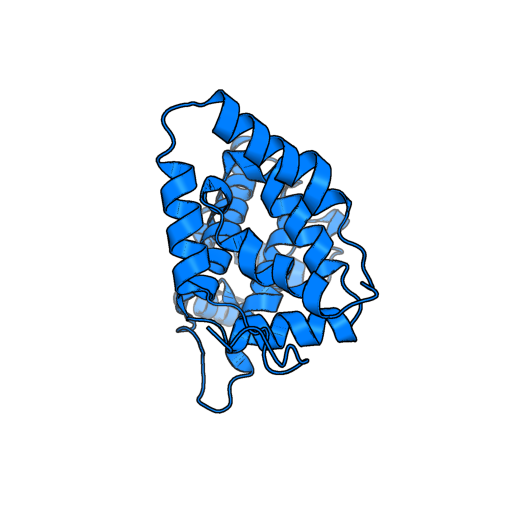A 1 93 ? 10.261 -1.990 12.341 1.00 96.94 93 LYS A O 1
ATOM 729 N N . GLU A 1 94 ? 12.477 -2.048 11.898 1.00 95.31 94 GLU A N 1
ATOM 730 C CA . GLU A 1 94 ? 12.583 -3.452 11.473 1.00 95.31 94 GLU A CA 1
ATOM 731 C C . GLU A 1 94 ? 11.690 -4.418 12.261 1.00 95.31 94 GLU A C 1
ATOM 733 O O . GLU A 1 94 ? 10.905 -5.147 11.664 1.00 95.31 94 GLU A O 1
ATOM 738 N N . GLU A 1 95 ? 11.722 -4.386 13.597 1.00 94.19 95 GLU A N 1
ATOM 739 C CA . GLU A 1 95 ? 10.924 -5.317 14.406 1.00 94.19 95 GLU A CA 1
ATOM 740 C C . GLU A 1 95 ? 9.409 -5.094 14.263 1.00 94.19 95 GLU A C 1
ATOM 742 O O . GLU A 1 95 ? 8.647 -6.047 14.103 1.00 94.19 95 GLU A O 1
ATOM 747 N N . ALA A 1 96 ? 8.960 -3.838 14.257 1.00 96.19 96 ALA A N 1
ATOM 748 C CA . ALA A 1 96 ? 7.552 -3.509 14.067 1.00 96.19 96 ALA A CA 1
ATOM 749 C C . ALA A 1 96 ? 7.088 -3.848 12.641 1.00 96.19 96 ALA A C 1
ATOM 751 O O . ALA A 1 96 ? 6.021 -4.436 12.456 1.00 96.19 96 ALA A O 1
ATOM 752 N N . LYS A 1 97 ? 7.920 -3.542 11.638 1.00 96.69 97 LYS A N 1
ATOM 753 C CA . LYS A 1 97 ? 7.663 -3.859 10.228 1.00 96.69 97 LYS A CA 1
ATOM 754 C C . LYS A 1 97 ? 7.575 -5.368 10.007 1.00 96.69 97 LYS A C 1
ATOM 756 O O . LYS A 1 97 ? 6.663 -5.835 9.329 1.00 96.69 97 LYS A O 1
ATOM 761 N N . ARG A 1 98 ? 8.455 -6.142 10.649 1.00 95.19 98 ARG A N 1
ATOM 762 C CA . ARG A 1 98 ? 8.438 -7.611 10.645 1.00 95.19 98 ARG A CA 1
ATOM 763 C C . ARG A 1 98 ? 7.128 -8.160 11.213 1.00 95.19 98 ARG A C 1
ATOM 765 O O . ARG A 1 98 ? 6.534 -9.039 10.597 1.00 95.19 98 ARG A O 1
ATOM 772 N N . ILE A 1 99 ? 6.650 -7.630 12.343 1.00 95.94 99 ILE A N 1
ATOM 773 C CA . ILE A 1 99 ? 5.371 -8.045 12.947 1.00 95.94 99 ILE A CA 1
ATOM 774 C C . ILE A 1 99 ? 4.188 -7.719 12.027 1.00 95.94 99 ILE A C 1
ATOM 776 O O . ILE A 1 99 ? 3.348 -8.586 11.796 1.00 95.94 99 ILE A O 1
ATOM 780 N N . VAL A 1 100 ? 4.130 -6.508 11.459 1.00 96.69 100 VAL A N 1
ATOM 781 C CA . VAL A 1 100 ? 3.075 -6.144 10.493 1.00 96.69 100 VAL A CA 1
ATOM 782 C C . VAL A 1 100 ? 3.109 -7.070 9.279 1.00 96.69 100 VAL A C 1
ATOM 784 O O . VAL A 1 100 ? 2.061 -7.560 8.865 1.00 96.69 100 VAL A O 1
ATOM 787 N N . GLY A 1 101 ? 4.303 -7.371 8.759 1.00 95.75 101 GLY A N 1
ATOM 788 C CA . GLY A 1 101 ? 4.488 -8.322 7.666 1.00 95.75 101 GLY A CA 1
ATOM 789 C C . GLY A 1 101 ? 3.924 -9.705 7.995 1.00 95.75 101 GLY A C 1
ATOM 790 O O . GLY A 1 101 ? 3.146 -10.240 7.212 1.00 95.75 101 GLY A O 1
ATOM 791 N N . MET A 1 102 ? 4.229 -10.238 9.184 1.00 94.12 102 MET A N 1
ATOM 792 C CA . MET A 1 102 ? 3.666 -11.510 9.656 1.00 94.12 102 MET A CA 1
ATOM 793 C C . MET A 1 102 ? 2.140 -11.469 9.763 1.00 94.12 102 MET A C 1
ATOM 795 O O . MET A 1 102 ? 1.452 -12.415 9.394 1.00 94.12 102 MET A O 1
ATOM 799 N N . TRP A 1 103 ? 1.576 -10.372 10.261 1.00 95.31 103 TRP A N 1
ATOM 800 C CA . TRP A 1 103 ? 0.125 -10.256 10.367 1.00 95.31 103 TRP A CA 1
ATOM 801 C C . TRP A 1 103 ? -0.552 -10.144 9.008 1.00 95.31 103 TRP A C 1
ATOM 803 O O . TRP A 1 103 ? -1.627 -10.706 8.835 1.00 95.31 103 TRP A O 1
ATOM 813 N N . TRP A 1 104 ? 0.062 -9.470 8.036 1.00 95.19 104 TRP A N 1
ATOM 814 C CA . TRP A 1 104 ? -0.439 -9.451 6.664 1.00 95.19 104 TRP A CA 1
ATOM 815 C C . TRP A 1 104 ? -0.402 -10.849 6.049 1.00 95.19 104 TRP A C 1
ATOM 817 O O . TRP A 1 104 ? -1.377 -11.258 5.414 1.00 95.19 104 TRP A O 1
ATOM 827 N N . THR A 1 105 ? 0.684 -11.599 6.248 1.00 92.25 105 THR A N 1
ATOM 828 C CA . THR A 1 105 ? 0.803 -12.958 5.712 1.00 92.25 105 THR A CA 1
ATOM 829 C C . THR A 1 105 ? -0.188 -13.935 6.334 1.00 92.25 105 THR A C 1
ATOM 831 O O . THR A 1 105 ? -0.729 -14.767 5.617 1.00 92.25 105 THR A O 1
ATOM 834 N N . GLU A 1 106 ? -0.521 -13.789 7.615 1.00 90.31 106 GLU A N 1
ATOM 835 C CA . GLU A 1 106 ? -1.541 -14.618 8.278 1.00 90.31 106 GLU A CA 1
ATOM 836 C C . GLU A 1 106 ? -2.981 -14.182 7.959 1.00 90.31 106 GLU A C 1
ATOM 838 O O . GLU A 1 106 ? -3.925 -14.961 8.086 1.00 90.31 106 GLU A O 1
ATOM 843 N N . ALA A 1 107 ? -3.189 -12.930 7.548 1.00 90.81 107 ALA A N 1
ATOM 844 C CA . ALA A 1 107 ? -4.525 -12.407 7.296 1.00 90.81 107 ALA A CA 1
ATOM 845 C C . ALA A 1 107 ? -5.187 -13.045 6.052 1.00 90.81 107 ALA A C 1
ATOM 847 O O . ALA A 1 107 ? -4.495 -13.573 5.176 1.00 90.81 107 ALA A O 1
ATOM 848 N N . PRO A 1 108 ? -6.525 -12.973 5.903 1.00 91.69 108 PRO A N 1
ATOM 849 C CA . PRO A 1 108 ? -7.209 -13.446 4.702 1.00 91.69 108 PRO A CA 1
ATOM 850 C C . PRO A 1 108 ? -6.604 -12.881 3.411 1.00 91.69 108 PRO A C 1
ATOM 852 O O . PRO A 1 108 ? -6.268 -11.697 3.326 1.00 91.69 108 PRO A O 1
ATOM 855 N N . VAL A 1 109 ? -6.524 -13.715 2.368 1.00 93.06 109 VAL A N 1
ATOM 856 C CA . VAL A 1 109 ? -5.904 -13.370 1.071 1.00 93.06 109 VAL A CA 1
ATOM 857 C C . VAL A 1 109 ? -6.477 -12.096 0.431 1.00 93.06 109 VAL A C 1
ATOM 859 O O . VAL A 1 109 ? -5.789 -11.391 -0.302 1.00 93.06 109 VAL A O 1
ATOM 862 N N . GLN A 1 110 ? -7.721 -11.744 0.764 1.00 91.69 110 GLN A N 1
ATOM 863 C CA . GLN A 1 110 ? -8.386 -10.534 0.282 1.00 91.69 110 GLN A CA 1
ATOM 864 C C . GLN A 1 110 ? -7.646 -9.243 0.659 1.00 91.69 110 GLN A C 1
ATOM 866 O O . GLN A 1 110 ? -7.671 -8.292 -0.118 1.00 91.69 110 GLN A O 1
ATOM 871 N N . ILE A 1 111 ? -6.933 -9.206 1.792 1.00 92.31 111 ILE A N 1
ATOM 872 C CA . ILE A 1 111 ? -6.109 -8.043 2.162 1.00 92.31 111 ILE A CA 1
ATOM 873 C C . ILE A 1 111 ? -4.961 -7.849 1.170 1.00 92.31 111 ILE A C 1
ATOM 875 O O . ILE A 1 111 ? -4.721 -6.723 0.735 1.00 92.31 111 ILE A O 1
ATOM 879 N N . PHE A 1 112 ? -4.300 -8.935 0.757 1.00 94.44 112 PHE A N 1
ATOM 880 C CA . PHE A 1 112 ? -3.241 -8.880 -0.254 1.00 94.44 112 PHE A CA 1
ATOM 881 C C . PHE A 1 112 ? -3.782 -8.335 -1.573 1.00 94.44 112 PHE A C 1
ATOM 883 O O . PHE A 1 112 ? -3.255 -7.352 -2.089 1.00 94.44 112 PHE A O 1
ATOM 890 N N . TYR A 1 113 ? -4.880 -8.905 -2.081 1.00 95.88 113 TYR A N 1
ATOM 891 C CA . TYR A 1 113 ? -5.505 -8.416 -3.312 1.00 95.88 113 TYR A CA 1
ATOM 892 C C . TYR A 1 113 ? -5.890 -6.939 -3.221 1.00 95.88 113 TYR A C 1
ATOM 894 O O . TYR A 1 113 ? -5.666 -6.185 -4.169 1.00 95.88 113 TYR A O 1
ATOM 902 N N . ARG A 1 114 ? -6.433 -6.506 -2.079 1.00 95.62 114 ARG A N 1
ATOM 903 C CA . ARG A 1 114 ? -6.835 -5.118 -1.844 1.00 95.62 114 ARG A CA 1
ATOM 904 C C . ARG A 1 114 ? -5.642 -4.160 -1.884 1.00 95.62 114 ARG A C 1
ATOM 906 O O . ARG A 1 114 ? -5.689 -3.175 -2.618 1.00 95.62 114 ARG A O 1
ATOM 913 N N . LEU A 1 115 ? -4.567 -4.473 -1.158 1.00 97.06 115 LEU A N 1
ATOM 914 C CA . LEU A 1 115 ? -3.337 -3.675 -1.134 1.00 97.06 115 LEU A CA 1
ATOM 915 C C . LEU A 1 115 ? -2.678 -3.607 -2.518 1.00 97.06 115 LEU A C 1
ATOM 917 O O . LEU A 1 115 ? -2.383 -2.515 -3.002 1.00 97.06 115 LEU A O 1
ATOM 921 N N . ILE A 1 116 ? -2.511 -4.757 -3.182 1.00 97.94 116 ILE A N 1
ATOM 922 C CA . ILE A 1 116 ? -1.907 -4.842 -4.520 1.00 97.94 116 ILE A CA 1
ATOM 923 C C . ILE A 1 116 ? -2.726 -4.023 -5.520 1.00 97.94 116 ILE A C 1
ATOM 925 O O . ILE A 1 116 ? -2.173 -3.204 -6.251 1.00 97.94 116 ILE A O 1
ATOM 929 N N . ARG A 1 117 ? -4.055 -4.194 -5.533 1.00 97.75 117 ARG A N 1
ATOM 930 C CA . ARG A 1 117 ? -4.945 -3.461 -6.442 1.00 97.75 117 ARG A CA 1
ATOM 931 C C . ARG A 1 117 ? -4.907 -1.954 -6.192 1.00 9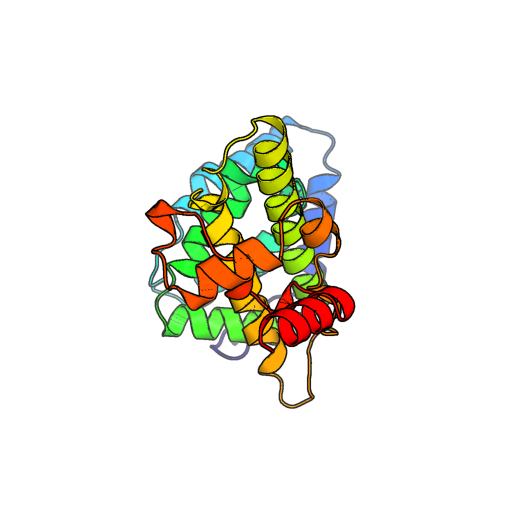7.75 117 ARG A C 1
ATOM 933 O O . ARG A 1 117 ? -4.863 -1.204 -7.162 1.00 97.75 117 ARG A O 1
ATOM 940 N N . SER A 1 118 ? -4.916 -1.521 -4.930 1.00 97.88 118 SER A N 1
ATOM 941 C CA . SER A 1 118 ? -4.879 -0.097 -4.574 1.00 97.88 118 SER A CA 1
ATOM 942 C C . SER A 1 118 ? -3.590 0.568 -5.071 1.00 97.88 118 SER A C 1
ATOM 944 O O . SER A 1 118 ? -3.646 1.518 -5.854 1.00 97.88 118 SER A O 1
ATOM 946 N N . TYR A 1 119 ? -2.420 0.015 -4.731 1.00 98.00 119 TYR A N 1
ATOM 947 C CA . TYR A 1 119 ? -1.148 0.616 -5.142 1.00 98.00 119 TYR A CA 1
ATOM 948 C C . TYR A 1 119 ? -0.873 0.491 -6.644 1.00 98.00 119 TYR A C 1
ATOM 950 O O . TYR A 1 119 ? -0.360 1.441 -7.230 1.00 98.00 119 TYR A O 1
ATOM 958 N N . LYS A 1 120 ? -1.274 -0.603 -7.311 1.00 97.56 120 LYS A N 1
ATOM 959 C CA . LYS A 1 120 ? -1.204 -0.688 -8.784 1.00 97.56 120 LYS A CA 1
ATOM 960 C C . LYS A 1 120 ? -2.045 0.401 -9.451 1.00 97.56 120 LYS A C 1
ATOM 962 O O . LYS A 1 120 ? -1.575 1.040 -10.388 1.00 97.56 120 LYS A O 1
ATOM 967 N N . ALA A 1 121 ? -3.264 0.641 -8.961 1.00 97.00 121 ALA A N 1
ATOM 968 C CA . ALA A 1 121 ? -4.130 1.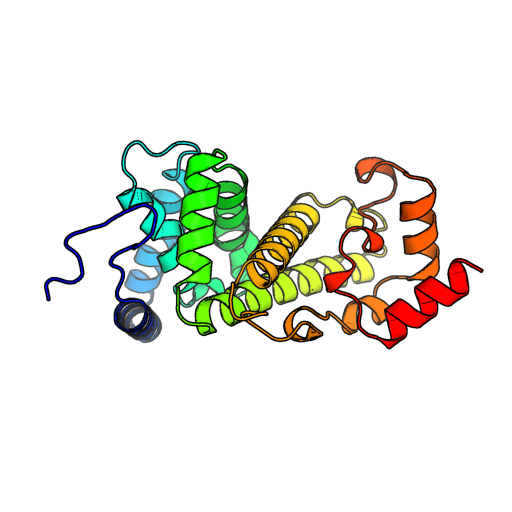684 -9.506 1.00 97.00 121 ALA A CA 1
ATOM 969 C C . ALA A 1 121 ? -3.500 3.077 -9.358 1.00 97.00 121 ALA A C 1
ATOM 971 O O . ALA A 1 121 ? -3.503 3.855 -10.310 1.00 97.00 121 ALA A O 1
ATOM 972 N N . ILE A 1 122 ? -2.894 3.365 -8.203 1.00 96.12 122 ILE A N 1
ATOM 973 C CA . ILE A 1 122 ? -2.165 4.617 -7.966 1.00 96.12 122 ILE A CA 1
ATOM 974 C C . ILE A 1 122 ? -0.968 4.754 -8.915 1.00 96.12 122 ILE A C 1
ATOM 976 O O . ILE A 1 122 ? -0.829 5.791 -9.563 1.00 96.12 122 ILE A O 1
ATOM 980 N N . VAL A 1 123 ? -0.134 3.713 -9.044 1.00 95.06 123 VAL A N 1
ATOM 981 C CA . VAL A 1 123 ? 1.012 3.704 -9.971 1.00 95.06 123 VAL A CA 1
ATOM 982 C C . VAL A 1 123 ? 0.553 4.040 -11.391 1.00 95.06 123 VAL A C 1
ATOM 984 O O . VAL A 1 123 ? 1.142 4.908 -12.030 1.00 95.06 123 VAL A O 1
ATOM 987 N N . LEU A 1 124 ? -0.540 3.433 -11.868 1.00 93.44 124 LEU A N 1
ATOM 988 C CA . LEU A 1 124 ? -1.096 3.731 -13.192 1.00 93.44 124 LEU A CA 1
ATOM 989 C C . LEU A 1 124 ? -1.590 5.170 -13.332 1.00 93.44 124 LEU A C 1
ATOM 991 O O . LEU A 1 124 ? -1.396 5.771 -14.388 1.00 93.44 124 LEU A O 1
ATOM 995 N N . VAL A 1 125 ? -2.240 5.726 -12.307 1.00 92.44 125 VAL A N 1
ATOM 996 C CA . VAL A 1 125 ? -2.705 7.121 -12.329 1.00 92.44 125 VAL A CA 1
ATOM 997 C C . VAL A 1 125 ? -1.517 8.075 -12.452 1.00 92.44 125 VAL A C 1
ATOM 999 O O . VAL A 1 125 ? -1.521 8.921 -13.347 1.00 92.44 125 VAL A O 1
ATOM 1002 N N . LEU A 1 126 ? -0.483 7.898 -11.624 1.00 90.69 126 LEU A N 1
ATOM 1003 C CA . LEU A 1 126 ? 0.730 8.723 -11.657 1.00 90.69 126 LEU A CA 1
ATOM 1004 C C . LEU A 1 126 ? 1.435 8.619 -13.017 1.00 90.69 126 LEU A C 1
ATOM 1006 O O . LEU A 1 126 ? 1.784 9.625 -13.635 1.00 90.69 126 LEU A O 1
ATOM 1010 N N . LEU A 1 127 ? 1.562 7.401 -13.541 1.00 88.19 127 LEU A N 1
ATOM 1011 C CA . LEU A 1 127 ? 2.161 7.133 -14.845 1.00 88.19 127 LEU A CA 1
ATOM 1012 C C . LEU A 1 127 ? 1.383 7.751 -16.019 1.00 88.19 127 LEU A C 1
ATOM 1014 O O . LEU A 1 127 ? 1.976 8.332 -16.929 1.00 88.19 127 LEU A O 1
ATOM 1018 N N . LYS A 1 128 ? 0.050 7.673 -16.013 1.00 87.44 128 LYS A N 1
ATOM 1019 C CA . LYS A 1 128 ? -0.788 8.286 -17.058 1.00 87.44 128 LYS A CA 1
ATOM 1020 C C . LYS A 1 128 ? -0.719 9.811 -17.016 1.00 87.44 128 LYS A C 1
ATOM 1022 O O . LYS A 1 128 ? -0.634 10.447 -18.066 1.00 87.44 128 LYS A O 1
ATOM 1027 N N . GLN A 1 129 ? -0.707 10.397 -15.819 1.00 84.69 129 GLN A N 1
ATOM 1028 C CA . GLN A 1 129 ? -0.494 11.835 -15.645 1.00 84.69 129 GLN A CA 1
ATOM 1029 C C . GLN A 1 129 ? 0.867 12.268 -16.214 1.00 84.69 129 GLN A C 1
ATOM 1031 O O . GLN A 1 129 ? 0.940 13.292 -16.890 1.00 84.69 129 GLN A O 1
ATOM 1036 N N . ALA A 1 130 ? 1.912 11.449 -16.047 1.00 78.31 130 ALA A N 1
ATOM 1037 C CA . ALA A 1 130 ? 3.242 11.702 -16.608 1.00 78.31 130 ALA A CA 1
ATOM 1038 C C . ALA A 1 130 ? 3.250 11.790 -18.122 1.00 78.31 130 ALA A C 1
ATOM 1040 O O . ALA A 1 130 ? 3.752 12.758 -18.701 1.00 78.31 130 ALA A O 1
ATOM 1041 N N . LYS A 1 131 ? 2.675 10.757 -18.741 1.00 77.06 131 LYS A N 1
ATOM 1042 C CA . LYS A 1 131 ? 2.624 10.598 -20.188 1.00 77.06 131 LYS A CA 1
ATOM 1043 C C . LYS A 1 131 ? 1.882 11.768 -20.830 1.00 77.06 131 LYS A C 1
ATOM 1045 O O . LYS A 1 131 ? 2.358 12.318 -21.815 1.00 77.06 131 LYS A O 1
ATOM 1050 N N . ASN A 1 132 ? 0.778 12.210 -20.224 1.00 74.06 132 ASN A N 1
ATOM 1051 C CA . ASN A 1 132 ? -0.011 13.340 -20.719 1.00 74.06 132 ASN A CA 1
ATOM 1052 C C . ASN A 1 132 ? 0.750 14.676 -20.710 1.00 74.06 132 ASN A C 1
ATOM 1054 O O . ASN A 1 132 ? 0.467 15.541 -21.534 1.00 74.06 132 ASN A O 1
ATOM 1058 N N . ILE A 1 133 ? 1.703 14.857 -19.793 1.00 68.81 133 ILE A N 1
ATOM 1059 C CA . ILE A 1 133 ? 2.458 16.112 -19.635 1.00 68.81 133 ILE A CA 1
ATOM 1060 C C . ILE A 1 133 ? 3.800 16.049 -20.404 1.00 68.81 133 ILE A C 1
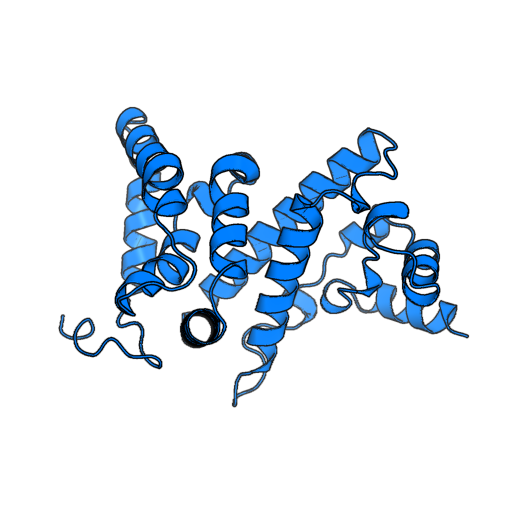ATOM 1062 O O . ILE A 1 133 ? 4.577 16.999 -20.368 1.00 68.81 133 ILE A O 1
ATOM 1066 N N . ASN A 1 134 ? 4.089 14.952 -21.128 1.00 62.53 134 ASN A N 1
ATOM 1067 C CA . ASN A 1 134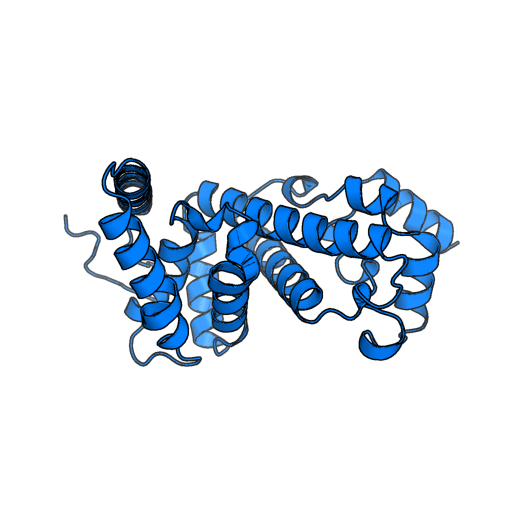 ? 5.398 14.664 -21.746 1.00 62.53 134 ASN A CA 1
ATOM 1068 C C . ASN A 1 134 ? 6.569 14.842 -20.762 1.00 62.53 134 ASN A C 1
ATOM 1070 O O . ASN A 1 134 ? 7.673 15.250 -21.129 1.00 62.53 134 ASN A O 1
ATOM 1074 N N . SER A 1 135 ? 6.312 14.579 -19.480 1.00 58.22 135 SER A N 1
ATOM 1075 C CA . SER A 1 135 ? 7.276 14.839 -18.425 1.00 58.22 135 SER A CA 1
ATOM 1076 C C . SER A 1 135 ? 8.098 13.588 -18.159 1.00 58.22 135 SER A C 1
ATOM 1078 O O . SER A 1 135 ? 7.640 12.654 -17.501 1.00 58.22 135 SER A O 1
ATOM 1080 N N . ASN A 1 136 ? 9.359 13.608 -18.595 1.00 56.38 136 ASN A N 1
ATOM 1081 C CA . ASN A 1 136 ? 10.361 12.612 -18.203 1.00 56.38 136 ASN A CA 1
ATOM 1082 C C . ASN A 1 136 ? 10.624 12.597 -16.676 1.00 56.38 136 ASN A C 1
ATOM 1084 O O . ASN A 1 136 ? 11.330 11.718 -16.186 1.00 56.38 136 ASN A O 1
ATOM 1088 N N . PHE A 1 137 ? 10.070 13.556 -15.918 1.00 54.03 137 PHE A N 1
ATOM 1089 C CA . PHE A 1 137 ? 10.321 13.747 -14.488 1.00 54.03 137 PHE A CA 1
ATOM 1090 C C . PHE A 1 137 ? 9.432 12.910 -13.560 1.00 54.03 137 PHE A C 1
ATOM 1092 O O . PHE A 1 137 ? 9.760 12.807 -12.387 1.00 54.03 137 PHE A O 1
ATOM 1099 N N . ILE A 1 138 ? 8.337 12.284 -14.012 1.00 55.41 138 ILE A N 1
ATOM 1100 C CA . ILE A 1 138 ? 7.466 11.535 -13.071 1.00 55.41 138 ILE A CA 1
ATOM 1101 C C . ILE A 1 138 ? 8.104 10.235 -12.594 1.00 55.41 138 ILE A C 1
ATOM 1103 O O . ILE A 1 138 ? 7.858 9.805 -11.473 1.00 55.41 138 ILE A O 1
ATOM 1107 N N . CYS A 1 139 ? 9.021 9.657 -13.368 1.00 61.34 139 CYS A N 1
ATOM 1108 C CA . CYS A 1 139 ? 9.858 8.590 -12.841 1.00 61.34 139 CYS A CA 1
ATOM 1109 C C . CYS A 1 139 ? 10.682 9.070 -11.612 1.00 61.34 139 CYS A C 1
ATOM 1111 O O . CYS A 1 139 ? 11.189 8.244 -10.871 1.00 61.34 139 CYS A O 1
ATOM 1113 N N . GLN A 1 140 ? 10.797 10.375 -11.341 1.00 67.38 140 GLN A N 1
ATOM 1114 C CA . GLN A 1 140 ? 11.429 10.932 -10.136 1.00 67.38 140 GLN A CA 1
ATOM 1115 C C . GLN A 1 140 ? 10.425 11.281 -9.020 1.00 67.38 140 GLN A C 1
ATOM 1117 O O . GLN A 1 140 ? 10.849 11.773 -7.975 1.00 67.38 140 GLN A O 1
ATOM 1122 N N . ASP A 1 141 ? 9.116 11.066 -9.212 1.00 79.62 141 ASP A N 1
ATOM 1123 C CA . ASP A 1 141 ? 8.106 11.366 -8.194 1.00 79.62 141 ASP A CA 1
ATOM 1124 C C . ASP A 1 141 ? 8.320 10.458 -6.967 1.00 79.62 141 ASP A C 1
ATOM 1126 O O . ASP A 1 141 ? 8.164 9.234 -7.068 1.00 79.62 141 ASP A O 1
ATOM 1130 N N . PRO A 1 142 ? 8.634 11.021 -5.782 1.00 87.06 142 PRO A N 1
ATOM 1131 C CA . PRO A 1 142 ? 8.799 10.232 -4.565 1.00 87.06 142 PRO A CA 1
ATOM 1132 C C . PRO A 1 142 ? 7.560 9.396 -4.224 1.00 87.06 142 PRO A C 1
ATOM 1134 O O . PRO A 1 142 ? 7.670 8.349 -3.593 1.00 87.06 142 PRO A O 1
ATOM 1137 N N . ALA A 1 143 ? 6.373 9.846 -4.637 1.00 89.81 143 ALA A N 1
ATOM 1138 C CA . ALA A 1 143 ? 5.122 9.140 -4.415 1.00 89.81 143 ALA A CA 1
ATOM 1139 C C . ALA A 1 143 ? 5.011 7.870 -5.280 1.00 89.81 143 ALA A C 1
ATOM 1141 O O . ALA A 1 143 ? 4.481 6.862 -4.810 1.00 89.81 143 ALA A O 1
ATOM 1142 N N . LEU A 1 144 ? 5.555 7.892 -6.504 1.00 91.44 144 LEU A N 1
ATOM 1143 C CA . LEU A 1 144 ? 5.649 6.715 -7.369 1.00 91.44 144 LEU A CA 1
ATOM 1144 C C . LEU A 1 144 ? 6.595 5.676 -6.757 1.00 91.44 144 LEU A C 1
ATOM 1146 O O . LEU A 1 144 ? 6.199 4.523 -6.599 1.00 91.44 144 LEU A O 1
ATOM 1150 N N . ILE A 1 145 ? 7.798 6.100 -6.354 1.00 91.75 145 ILE A N 1
ATOM 1151 C CA . ILE A 1 145 ? 8.795 5.229 -5.707 1.00 91.75 145 ILE A CA 1
ATOM 1152 C C . ILE A 1 145 ? 8.199 4.590 -4.451 1.00 91.75 145 ILE A C 1
ATOM 1154 O O . ILE A 1 145 ? 8.236 3.375 -4.302 1.00 91.75 145 ILE A O 1
ATOM 1158 N N . LEU A 1 146 ? 7.538 5.381 -3.604 1.00 95.00 146 LEU A N 1
ATOM 1159 C CA . LEU A 1 146 ? 6.884 4.881 -2.398 1.00 95.00 146 LEU A CA 1
ATOM 1160 C C . LEU A 1 146 ? 5.851 3.778 -2.689 1.00 95.00 146 LEU A C 1
ATOM 1162 O O . LEU A 1 146 ? 5.778 2.789 -1.958 1.00 95.00 146 LEU A O 1
ATOM 1166 N N . CYS A 1 147 ? 5.042 3.933 -3.742 1.00 95.44 147 CYS A N 1
ATOM 1167 C CA . CYS A 1 147 ? 4.063 2.916 -4.129 1.00 95.44 147 CYS A CA 1
ATOM 1168 C C . CYS A 1 147 ? 4.739 1.652 -4.668 1.00 95.44 147 CYS A C 1
ATOM 1170 O O . CYS A 1 147 ? 4.305 0.546 -4.341 1.00 95.44 147 CYS A O 1
ATOM 1172 N N . LEU A 1 148 ? 5.798 1.809 -5.466 1.00 95.62 148 LEU A N 1
ATOM 1173 C CA . LEU A 1 148 ? 6.581 0.693 -5.992 1.00 95.62 148 LEU A CA 1
ATOM 1174 C C . LEU A 1 148 ? 7.282 -0.074 -4.862 1.00 95.62 148 LEU A C 1
ATOM 1176 O O . LEU A 1 148 ? 7.210 -1.298 -4.837 1.00 95.62 148 LEU A O 1
ATOM 1180 N N . ASP A 1 149 ? 7.838 0.621 -3.869 1.00 96.00 149 ASP A N 1
ATOM 1181 C CA . ASP A 1 149 ? 8.452 0.019 -2.678 1.00 96.00 149 ASP A CA 1
ATOM 1182 C C . ASP A 1 149 ? 7.424 -0.702 -1.797 1.00 96.00 149 ASP A C 1
ATOM 1184 O O . ASP A 1 149 ? 7.703 -1.763 -1.235 1.00 96.00 149 ASP A O 1
ATOM 1188 N N . CYS A 1 150 ? 6.199 -0.174 -1.691 1.00 97.00 150 CYS A N 1
ATOM 1189 C CA . CYS A 1 150 ? 5.105 -0.886 -1.029 1.00 97.00 150 CYS A CA 1
ATOM 1190 C C . CYS A 1 150 ? 4.727 -2.165 -1.780 1.00 97.00 150 CYS A C 1
ATOM 1192 O O . CYS A 1 150 ? 4.579 -3.214 -1.156 1.00 97.00 150 CYS A O 1
ATOM 1194 N N . LEU A 1 151 ? 4.603 -2.102 -3.107 1.00 97.75 151 LEU A N 1
ATOM 1195 C CA . LEU A 1 151 ? 4.321 -3.272 -3.938 1.00 97.75 151 LEU A CA 1
ATOM 1196 C C . LEU A 1 151 ? 5.449 -4.310 -3.869 1.00 97.75 151 LEU A C 1
ATOM 1198 O O . LEU A 1 151 ? 5.156 -5.501 -3.772 1.00 97.75 151 LEU A O 1
ATOM 1202 N N . GLN A 1 152 ? 6.708 -3.867 -3.860 1.00 97.44 152 GLN A N 1
ATOM 1203 C CA . GLN A 1 152 ? 7.882 -4.720 -3.684 1.00 97.44 152 GLN A CA 1
ATOM 1204 C C . GLN A 1 152 ? 7.812 -5.445 -2.343 1.00 97.44 152 GLN A C 1
ATOM 1206 O O . GLN A 1 152 ? 7.887 -6.669 -2.308 1.00 97.44 152 GLN A O 1
ATOM 1211 N N . TRP A 1 153 ? 7.550 -4.714 -1.258 1.00 97.25 153 TRP A N 1
ATOM 1212 C CA . TRP A 1 153 ? 7.430 -5.315 0.065 1.00 97.25 153 TRP A CA 1
ATOM 1213 C C . TRP A 1 153 ? 6.287 -6.339 0.145 1.00 97.25 153 TRP A C 1
ATOM 1215 O O . TRP A 1 153 ? 6.473 -7.429 0.681 1.00 97.25 153 TRP A O 1
ATOM 1225 N N . ILE A 1 154 ? 5.123 -6.048 -0.450 1.00 97.00 154 ILE A N 1
ATOM 1226 C CA . ILE A 1 154 ? 4.007 -7.008 -0.527 1.00 97.00 154 ILE A CA 1
ATOM 1227 C C . ILE A 1 154 ? 4.389 -8.236 -1.376 1.00 97.00 154 ILE A C 1
ATOM 1229 O O . ILE A 1 154 ? 4.034 -9.359 -1.019 1.00 97.00 154 ILE A O 1
ATOM 1233 N N . SER A 1 155 ? 5.127 -8.051 -2.477 1.00 96.62 155 SER A N 1
ATOM 1234 C CA . SER A 1 155 ? 5.659 -9.147 -3.304 1.00 96.62 155 SER A CA 1
ATOM 1235 C C . SER A 1 155 ? 6.658 -10.008 -2.531 1.00 96.62 155 SER A C 1
ATOM 1237 O O . SER A 1 155 ? 6.654 -11.229 -2.686 1.00 96.62 155 SER A O 1
ATOM 1239 N N . ASP A 1 156 ? 7.493 -9.408 -1.688 1.00 95.69 156 ASP A N 1
ATOM 1240 C CA . ASP A 1 156 ? 8.442 -10.147 -0.860 1.00 95.69 156 ASP A CA 1
ATOM 1241 C C . ASP A 1 156 ? 7.707 -10.969 0.199 1.00 95.69 156 ASP A C 1
ATOM 1243 O O . ASP A 1 156 ? 7.939 -12.172 0.299 1.00 95.69 156 ASP A O 1
ATOM 1247 N N . LEU A 1 157 ? 6.729 -10.374 0.893 1.00 95.62 157 LEU A N 1
ATOM 1248 C CA . LEU A 1 157 ? 5.850 -11.089 1.827 1.00 95.62 157 LEU A CA 1
ATOM 1249 C C . LEU A 1 157 ? 5.062 -12.220 1.150 1.00 95.62 157 LEU A C 1
ATOM 1251 O O . LEU A 1 157 ? 4.790 -13.246 1.767 1.00 95.62 157 LEU A O 1
ATOM 1255 N N . ASN A 1 158 ? 4.715 -12.075 -0.131 1.00 95.06 158 ASN A N 1
ATOM 1256 C CA . ASN A 1 158 ? 4.036 -13.131 -0.881 1.00 95.06 158 ASN A CA 1
ATOM 1257 C C . ASN A 1 158 ? 4.874 -14.419 -0.993 1.00 95.06 158 ASN A C 1
ATOM 1259 O O . ASN A 1 158 ? 4.305 -15.491 -1.179 1.00 95.06 158 ASN A O 1
ATOM 1263 N N . ARG A 1 159 ? 6.207 -14.314 -0.893 1.00 91.31 159 ARG A N 1
ATOM 1264 C CA . ARG A 1 159 ? 7.171 -15.417 -1.065 1.00 91.31 159 ARG A CA 1
ATOM 1265 C C . ARG A 1 159 ? 7.631 -16.044 0.250 1.00 91.31 159 ARG A C 1
ATOM 1267 O O . ARG A 1 159 ? 8.384 -17.009 0.212 1.00 91.31 159 ARG A O 1
ATOM 1274 N N . THR A 1 160 ? 7.230 -15.500 1.398 1.00 88.44 160 THR A N 1
ATOM 1275 C CA . THR A 1 160 ? 7.699 -15.971 2.711 1.00 88.44 160 THR A CA 1
ATOM 1276 C C . THR A 1 160 ? 6.834 -17.078 3.317 1.00 88.44 160 THR A C 1
ATOM 1278 O O . THR A 1 160 ? 7.068 -17.436 4.467 1.00 88.44 160 THR A O 1
ATOM 1281 N N . GLN A 1 161 ? 5.817 -17.592 2.613 1.00 80.44 161 GLN A N 1
ATOM 1282 C CA . GLN A 1 161 ? 4.931 -18.618 3.177 1.00 80.44 161 GLN A CA 1
ATOM 1283 C C . GLN A 1 161 ? 5.540 -20.014 3.043 1.00 80.44 161 GLN A C 1
ATOM 1285 O O . GLN A 1 161 ? 6.053 -20.376 1.985 1.00 80.44 161 GLN A O 1
ATOM 1290 N N . ASP A 1 162 ? 5.396 -20.825 4.091 1.00 77.44 162 ASP A N 1
ATOM 1291 C CA . ASP A 1 162 ? 5.858 -22.218 4.096 1.00 77.44 162 ASP A CA 1
ATOM 1292 C C . ASP A 1 162 ? 5.112 -23.081 3.055 1.00 77.44 162 ASP A C 1
ATOM 1294 O O . ASP A 1 162 ? 5.679 -24.011 2.485 1.00 77.44 162 ASP A O 1
ATOM 1298 N N . GLU A 1 163 ? 3.849 -22.748 2.766 1.00 76.25 163 GLU A N 1
ATOM 1299 C CA . GLU A 1 163 ? 2.972 -23.471 1.830 1.00 76.25 163 GLU A CA 1
ATOM 1300 C C . GLU A 1 163 ? 3.043 -22.944 0.379 1.00 76.25 163 GLU A C 1
ATOM 1302 O O . GLU A 1 163 ? 2.272 -23.373 -0.482 1.00 76.25 163 GLU A O 1
ATOM 1307 N N . GLY A 1 164 ? 3.970 -22.026 0.078 1.00 84.69 164 GLY A N 1
ATOM 1308 C CA . GLY A 1 164 ? 4.181 -21.478 -1.265 1.00 84.69 164 GLY A CA 1
ATOM 1309 C C . GLY A 1 164 ? 3.853 -19.989 -1.380 1.00 84.69 164 GLY A C 1
ATOM 1310 O O . GLY A 1 164 ? 4.306 -19.177 -0.582 1.00 84.69 164 GLY A O 1
ATOM 1311 N N . LEU A 1 165 ? 3.125 -19.593 -2.426 1.00 90.19 165 LEU A N 1
ATOM 1312 C CA . LEU A 1 165 ? 2.744 -18.192 -2.630 1.00 90.19 165 LEU A CA 1
ATOM 1313 C C . LEU A 1 165 ? 1.376 -17.917 -2.013 1.00 90.19 165 LEU A C 1
ATOM 1315 O O . LEU A 1 165 ? 0.444 -18.694 -2.214 1.00 90.19 165 LEU A O 1
ATOM 1319 N N . LYS A 1 166 ? 1.218 -16.768 -1.349 1.00 92.25 166 LYS A N 1
ATOM 1320 C CA . LYS A 1 166 ? -0.089 -16.348 -0.821 1.00 92.25 166 LYS A CA 1
ATOM 1321 C C . LYS A 1 166 ? -1.079 -15.978 -1.931 1.00 92.25 166 LYS A C 1
ATOM 1323 O O . LYS A 1 166 ? -2.272 -16.255 -1.820 1.00 92.25 166 LYS A O 1
ATOM 1328 N N . VAL A 1 167 ? -0.588 -15.344 -2.993 1.00 95.38 167 VAL A N 1
ATOM 1329 C CA . VAL A 1 167 ? -1.309 -15.050 -4.237 1.00 95.38 167 VAL A CA 1
ATOM 1330 C C . VAL A 1 167 ? -0.447 -15.414 -5.452 1.00 95.38 167 VAL A C 1
ATOM 1332 O O . VAL A 1 167 ? 0.784 -15.332 -5.376 1.00 95.38 167 VAL A O 1
ATOM 1335 N N . PRO A 1 168 ? -1.056 -15.779 -6.593 1.00 94.88 168 PRO A N 1
ATOM 1336 C CA . PRO A 1 168 ? -0.326 -16.030 -7.835 1.00 94.88 168 PRO A CA 1
ATOM 1337 C C . PRO A 1 168 ? 0.556 -14.845 -8.263 1.00 94.88 168 PRO A C 1
ATOM 1339 O O . PRO A 1 168 ? 0.190 -13.685 -8.063 1.00 94.88 168 PRO A O 1
ATOM 1342 N N . TYR A 1 169 ? 1.712 -15.126 -8.879 1.00 90.69 169 TYR A N 1
ATOM 1343 C CA . TYR A 1 169 ? 2.671 -14.095 -9.316 1.00 90.69 169 TYR A CA 1
ATOM 1344 C C . TYR A 1 169 ? 2.070 -13.063 -10.280 1.00 90.69 169 TYR A C 1
ATOM 1346 O O . TYR A 1 169 ? 2.416 -11.885 -10.211 1.00 90.69 169 TYR A O 1
ATOM 1354 N N . ASP A 1 170 ? 1.171 -13.498 -11.160 1.00 94.44 170 ASP A N 1
ATOM 1355 C CA . ASP A 1 170 ? 0.507 -12.652 -12.154 1.00 94.44 170 ASP A CA 1
ATOM 1356 C C . ASP A 1 170 ? -0.426 -11.596 -11.538 1.00 94.44 170 ASP A C 1
ATOM 1358 O O . ASP A 1 170 ? -0.680 -10.564 -12.158 1.00 94.44 170 ASP A O 1
ATOM 1362 N N . THR A 1 171 ? -0.836 -11.769 -10.276 1.00 97.00 171 THR A N 1
ATOM 1363 C CA . THR A 1 171 ? -1.586 -10.765 -9.502 1.00 97.00 171 THR A CA 1
ATOM 1364 C C . THR A 1 171 ? -0.865 -9.413 -9.488 1.00 97.00 171 THR A C 1
ATOM 1366 O O . THR A 1 171 ? -1.494 -8.347 -9.529 1.00 97.00 171 THR A O 1
ATOM 1369 N N . PHE A 1 172 ? 0.469 -9.436 -9.467 1.00 96.88 172 PHE A N 1
ATOM 1370 C CA . PHE A 1 172 ? 1.279 -8.227 -9.448 1.00 96.88 172 PHE A CA 1
ATOM 1371 C C . PHE A 1 172 ? 1.533 -7.627 -10.835 1.00 96.88 172 PHE A C 1
ATOM 1373 O O . PHE A 1 172 ? 1.889 -6.453 -10.906 1.00 96.88 172 PHE A O 1
ATOM 1380 N N . TYR A 1 173 ? 1.312 -8.372 -11.923 1.00 96.44 173 TYR A N 1
ATOM 1381 C CA . TYR A 1 173 ? 1.628 -7.899 -13.271 1.00 96.44 173 TYR A CA 1
ATOM 1382 C C . TYR A 1 173 ? 0.863 -6.628 -13.613 1.00 96.44 173 TYR A C 1
ATOM 1384 O O . TYR A 1 173 ? -0.342 -6.528 -13.376 1.00 96.44 173 TYR A O 1
ATOM 1392 N N . LEU A 1 174 ? 1.568 -5.665 -14.189 1.00 94.81 174 LEU A N 1
ATOM 1393 C CA . LEU A 1 174 ? 1.041 -4.391 -14.639 1.00 94.81 174 LEU A CA 1
ATOM 1394 C C . LEU A 1 174 ? 1.239 -4.297 -16.159 1.00 94.81 174 LEU A C 1
ATOM 1396 O O . LEU A 1 174 ? 2.179 -3.645 -16.604 1.00 94.81 174 LEU A O 1
ATOM 1400 N N . PRO A 1 175 ? 0.430 -5.006 -16.967 1.00 91.44 175 PRO A N 1
ATOM 1401 C CA . PRO A 1 175 ? 0.631 -5.077 -18.416 1.00 91.44 175 PRO A CA 1
ATOM 1402 C C . PRO A 1 175 ? 0.567 -3.702 -19.096 1.00 91.44 175 PRO A C 1
ATOM 1404 O O . PRO A 1 175 ? 1.288 -3.465 -20.060 1.00 91.44 175 PRO A O 1
ATOM 1407 N N . GLU A 1 176 ? -0.214 -2.763 -18.555 1.00 90.50 176 GLU A N 1
ATOM 1408 C CA . GLU A 1 176 ? -0.308 -1.389 -19.059 1.00 90.50 176 GLU A CA 1
ATOM 1409 C C . GLU A 1 176 ? 1.023 -0.631 -18.954 1.00 90.50 176 GLU A C 1
ATOM 1411 O O . GLU A 1 176 ? 1.206 0.393 -19.608 1.00 90.50 176 GLU A O 1
ATOM 1416 N N . LEU A 1 177 ? 1.970 -1.119 -18.145 1.00 87.75 177 LEU A N 1
ATOM 1417 C CA . LEU A 1 177 ? 3.293 -0.525 -18.016 1.00 87.75 177 LEU A CA 1
ATOM 1418 C C . LEU A 1 177 ? 4.002 -0.478 -19.375 1.00 87.75 177 LEU A C 1
ATOM 1420 O O . LEU A 1 177 ? 4.513 0.574 -19.746 1.00 87.75 177 LEU A O 1
ATOM 1424 N N . SER A 1 178 ? 3.942 -1.563 -20.152 1.00 84.50 178 SER A N 1
ATOM 1425 C CA . SER A 1 178 ? 4.558 -1.678 -21.481 1.00 84.50 178 SER A CA 1
ATOM 1426 C C . SER A 1 178 ? 3.991 -0.697 -22.516 1.00 84.50 178 SER A C 1
ATOM 1428 O O . SER A 1 178 ? 4.654 -0.388 -23.500 1.00 84.50 178 SER A O 1
ATOM 1430 N N . GLU A 1 179 ? 2.777 -0.182 -22.304 1.00 84.69 179 GLU A N 1
ATOM 1431 C CA . GLU A 1 179 ? 2.165 0.843 -23.164 1.00 84.69 179 GLU A CA 1
ATOM 1432 C C . GLU A 1 179 ? 2.598 2.268 -22.784 1.00 84.69 179 GLU A C 1
ATOM 1434 O O . GLU A 1 179 ? 2.390 3.230 -23.537 1.00 84.69 179 GLU A O 1
ATOM 1439 N N . ILE A 1 180 ? 3.134 2.438 -21.575 1.00 83.19 180 ILE A N 1
ATOM 1440 C CA . ILE A 1 180 ? 3.482 3.734 -20.994 1.00 83.19 180 ILE A CA 1
ATOM 1441 C C . ILE A 1 180 ? 4.994 3.956 -21.036 1.00 83.19 180 ILE A C 1
ATOM 1443 O O . ILE A 1 180 ? 5.417 5.070 -21.345 1.00 83.19 180 ILE A O 1
ATOM 1447 N N . ILE A 1 181 ? 5.790 2.928 -20.736 1.00 81.00 181 ILE A N 1
ATOM 1448 C CA . ILE A 1 181 ? 7.252 3.008 -20.677 1.00 81.00 181 ILE A CA 1
ATOM 1449 C C . ILE A 1 181 ? 7.895 2.280 -21.857 1.00 81.00 181 ILE A C 1
ATOM 1451 O O . ILE A 1 181 ? 7.428 1.228 -22.289 1.00 81.00 181 ILE A O 1
ATOM 1455 N N . ASP A 1 182 ? 9.019 2.809 -22.334 1.00 80.38 182 ASP A N 1
ATOM 1456 C CA . ASP A 1 182 ? 9.915 2.070 -23.222 1.00 80.38 182 ASP A CA 1
ATOM 1457 C C . ASP A 1 182 ? 10.773 1.118 -22.377 1.00 80.38 182 ASP A C 1
ATOM 1459 O O . ASP A 1 182 ? 11.694 1.545 -21.678 1.00 80.38 182 ASP A O 1
ATOM 1463 N N . ILE A 1 183 ? 10.448 -0.175 -22.436 1.00 79.12 183 ILE A N 1
ATOM 1464 C CA . ILE A 1 183 ? 11.096 -1.237 -21.653 1.00 79.12 183 ILE A CA 1
ATOM 1465 C C . ILE A 1 183 ? 12.600 -1.323 -21.952 1.00 79.12 183 ILE A C 1
ATOM 1467 O O . ILE A 1 183 ? 13.391 -1.570 -21.043 1.00 79.12 183 ILE A O 1
ATOM 1471 N N . ARG A 1 184 ? 13.024 -1.080 -23.199 1.00 78.62 184 ARG A N 1
ATOM 1472 C CA . ARG A 1 184 ? 14.444 -1.153 -23.581 1.00 78.62 184 ARG A CA 1
ATOM 1473 C C . ARG A 1 184 ? 15.215 0.034 -23.023 1.00 78.62 184 ARG A C 1
ATOM 1475 O O . ARG A 1 184 ? 16.299 -0.135 -22.469 1.00 78.62 184 ARG A O 1
ATOM 1482 N N . ALA A 1 185 ? 14.645 1.234 -23.127 1.00 80.12 185 ALA A N 1
ATOM 1483 C CA . ALA A 1 185 ? 15.241 2.423 -22.526 1.00 80.12 185 ALA A CA 1
ATOM 1484 C C . ALA A 1 185 ? 15.298 2.316 -20.991 1.00 80.12 185 ALA A C 1
ATOM 1486 O O . ALA A 1 185 ? 16.280 2.738 -20.381 1.00 80.12 185 ALA A O 1
ATOM 1487 N N . ASP A 1 186 ? 14.273 1.730 -20.367 1.00 80.75 186 ASP A N 1
ATOM 1488 C CA . ASP A 1 186 ? 14.235 1.462 -18.927 1.00 80.75 186 ASP A CA 1
ATOM 1489 C C . ASP A 1 186 ? 15.312 0.452 -18.493 1.00 80.75 186 ASP A C 1
ATOM 1491 O O . ASP A 1 186 ? 16.017 0.693 -17.510 1.00 80.75 186 ASP A O 1
ATOM 1495 N N . TYR A 1 187 ? 15.528 -0.611 -19.279 1.00 80.94 187 TYR A N 1
ATOM 1496 C CA . TYR A 1 187 ? 16.608 -1.576 -19.051 1.00 80.94 187 TYR A CA 1
ATOM 1497 C C . TYR A 1 187 ? 17.992 -0.922 -19.081 1.00 80.94 187 TYR A C 1
ATOM 1499 O O . TYR A 1 187 ? 18.811 -1.147 -18.191 1.00 80.94 187 TYR A O 1
ATOM 1507 N N . LEU A 1 188 ? 18.243 -0.036 -20.051 1.00 79.38 188 LEU A N 1
ATOM 1508 C CA . LEU A 1 188 ? 19.501 0.711 -20.112 1.00 79.38 188 LEU A CA 1
ATOM 1509 C C . LEU A 1 188 ? 19.701 1.599 -18.876 1.00 79.38 188 LEU A C 1
ATOM 1511 O O . LEU A 1 188 ? 20.816 1.672 -18.356 1.00 79.38 188 LEU A O 1
ATOM 1515 N N . LYS A 1 189 ? 18.645 2.247 -18.361 1.00 78.25 189 LYS A N 1
ATOM 1516 C CA . LYS A 1 189 ? 18.724 3.036 -17.114 1.00 78.25 189 LYS A CA 1
ATOM 1517 C C . LYS A 1 189 ? 19.077 2.164 -15.911 1.00 78.25 189 LYS A C 1
ATOM 1519 O O . LYS A 1 189 ? 19.903 2.566 -15.095 1.00 78.25 189 LYS A O 1
ATOM 1524 N N . PHE A 1 190 ? 18.475 0.980 -15.822 1.00 80.94 190 PHE A N 1
ATOM 1525 C CA . PHE A 1 190 ? 18.787 -0.008 -14.793 1.00 80.94 190 PHE A CA 1
ATOM 1526 C C . PHE A 1 190 ? 20.245 -0.472 -14.869 1.00 80.94 190 PHE A C 1
ATOM 1528 O O . PHE A 1 190 ? 20.968 -0.375 -13.880 1.00 80.94 190 PHE A O 1
ATOM 1535 N N . PHE A 1 191 ? 20.701 -0.893 -16.050 1.00 80.19 191 PHE A N 1
ATOM 1536 C CA . PHE A 1 191 ? 22.052 -1.419 -16.253 1.00 80.19 191 PHE A CA 1
ATOM 1537 C C . PHE A 1 191 ? 23.142 -0.370 -15.997 1.00 80.19 191 PHE A C 1
ATOM 1539 O O . PHE A 1 191 ? 24.163 -0.654 -15.375 1.00 80.19 191 PHE A O 1
ATOM 1546 N N . THR A 1 192 ? 22.924 0.866 -16.451 1.00 78.62 192 THR A N 1
ATOM 1547 C CA . THR A 1 192 ? 23.886 1.968 -16.274 1.00 78.62 192 THR A CA 1
ATOM 1548 C C . THR A 1 192 ? 23.952 2.497 -14.839 1.00 78.62 192 THR A C 1
ATOM 1550 O O . THR A 1 192 ? 24.829 3.307 -14.535 1.00 78.62 192 THR A O 1
ATOM 1553 N N . GLY A 1 193 ? 23.049 2.061 -13.953 1.00 68.88 193 GLY A N 1
ATOM 1554 C CA . GLY A 1 193 ? 23.011 2.492 -12.557 1.00 68.88 193 GLY A CA 1
ATOM 1555 C C . GLY A 1 193 ? 22.755 3.991 -12.390 1.00 68.88 193 GLY A C 1
ATOM 1556 O O . GLY A 1 193 ? 23.151 4.568 -11.374 1.00 68.88 193 GLY A O 1
ATOM 1557 N N . ILE A 1 194 ? 22.135 4.647 -13.382 1.00 66.56 194 ILE A N 1
ATOM 1558 C CA . ILE A 1 194 ? 21.834 6.076 -13.288 1.00 66.56 194 ILE A CA 1
ATOM 1559 C C . ILE A 1 194 ? 20.901 6.291 -12.096 1.00 66.56 194 ILE A C 1
ATOM 1561 O O . ILE A 1 194 ? 19.868 5.635 -11.957 1.00 66.56 194 ILE A O 1
ATOM 1565 N N . VAL A 1 195 ? 21.293 7.220 -11.223 1.00 59.59 195 VAL A N 1
ATOM 1566 C CA . VAL A 1 195 ? 20.595 7.493 -9.967 1.00 59.59 195 VAL A CA 1
ATOM 1567 C C . VAL A 1 195 ? 19.112 7.798 -10.250 1.00 59.59 195 VAL A C 1
ATOM 1569 O O . VAL A 1 195 ? 18.828 8.652 -11.097 1.00 59.59 195 VAL A O 1
ATOM 1572 N N . PRO A 1 196 ? 18.157 7.181 -9.521 1.00 56.59 196 PRO A N 1
ATOM 1573 C CA . PRO A 1 196 ? 16.717 7.354 -9.754 1.00 56.59 196 PRO A CA 1
ATOM 1574 C C . PRO A 1 196 ? 16.261 8.819 -9.807 1.00 56.59 196 PRO A C 1
ATOM 1576 O O . PRO A 1 196 ? 15.326 9.167 -10.522 1.00 56.59 196 PRO A O 1
ATOM 1579 N N . PHE A 1 197 ? 16.960 9.702 -9.092 1.00 53.28 197 PHE A N 1
ATOM 1580 C CA . PHE A 1 197 ? 16.649 11.126 -9.007 1.00 53.28 197 PHE A CA 1
ATOM 1581 C C . PHE A 1 197 ? 17.064 11.951 -10.232 1.00 53.28 197 PHE A C 1
ATOM 1583 O O . PHE A 1 197 ? 16.571 13.061 -10.384 1.00 53.28 197 PHE A O 1
ATOM 1590 N N . THR A 1 198 ? 17.948 11.458 -11.107 1.00 57.75 198 THR A N 1
ATOM 1591 C CA . THR A 1 198 ? 18.426 12.233 -12.271 1.00 57.75 198 THR A CA 1
ATOM 1592 C C . THR A 1 198 ? 17.786 11.797 -13.586 1.00 57.75 198 THR A C 1
ATOM 1594 O O . THR A 1 198 ? 17.526 12.646 -14.435 1.00 57.75 198 THR A O 1
ATOM 1597 N N . ALA A 1 199 ? 17.461 10.509 -13.750 1.00 63.09 199 ALA A N 1
ATOM 1598 C CA . ALA A 1 199 ? 16.849 9.967 -14.976 1.00 63.09 199 ALA A CA 1
ATOM 1599 C C . ALA A 1 199 ? 15.500 9.258 -14.761 1.00 63.09 199 ALA A C 1
ATOM 1601 O O . ALA A 1 199 ? 14.921 8.720 -15.717 1.00 63.09 199 ALA A O 1
ATOM 1602 N N . GLY A 1 200 ? 14.992 9.292 -13.526 1.00 70.38 200 GLY A N 1
ATOM 1603 C CA . GLY A 1 200 ? 13.789 8.583 -13.127 1.00 70.38 200 GLY A CA 1
ATOM 1604 C C . GLY A 1 200 ? 14.051 7.158 -12.637 1.00 70.38 200 GLY A C 1
ATOM 1605 O O . GLY A 1 200 ? 15.077 6.566 -12.953 1.00 70.38 200 GLY A O 1
ATOM 1606 N N . VAL A 1 201 ? 13.104 6.613 -11.874 1.00 76.75 201 VAL A N 1
ATOM 1607 C CA . VAL A 1 201 ? 13.081 5.250 -11.354 1.00 76.75 201 VAL A CA 1
ATOM 1608 C C . VAL A 1 201 ? 13.058 4.237 -12.506 1.00 76.75 201 VAL A C 1
ATOM 1610 O O . VAL A 1 201 ? 12.134 4.275 -13.323 1.00 76.75 201 VAL A O 1
ATOM 1613 N N . PRO A 1 202 ? 14.058 3.342 -12.591 1.00 83.62 202 PRO A N 1
ATOM 1614 C CA . PRO A 1 202 ? 14.008 2.205 -13.500 1.00 83.62 202 PRO A CA 1
ATOM 1615 C C . PRO A 1 202 ? 12.966 1.196 -13.009 1.00 83.62 202 PRO A C 1
ATOM 1617 O O . PRO A 1 202 ? 13.084 0.670 -11.899 1.00 83.62 202 PRO A O 1
ATOM 1620 N N . PHE A 1 203 ? 11.958 0.891 -13.822 1.00 88.31 203 PHE A N 1
ATOM 1621 C CA . PHE A 1 203 ? 10.955 -0.132 -13.502 1.00 88.31 203 PHE A CA 1
ATOM 1622 C C . PHE A 1 203 ? 11.537 -1.548 -13.483 1.00 88.31 203 PHE A C 1
ATOM 1624 O O . PHE A 1 203 ? 11.001 -2.418 -12.799 1.00 88.31 203 PHE A O 1
ATOM 1631 N N . CYS A 1 204 ? 12.677 -1.768 -14.136 1.00 87.12 204 CYS A N 1
ATOM 1632 C CA . CYS A 1 204 ? 13.484 -2.983 -14.007 1.00 87.12 204 CYS A CA 1
ATOM 1633 C C . CYS A 1 204 ? 13.938 -3.278 -12.562 1.00 87.12 204 CYS A C 1
ATOM 1635 O O . CYS A 1 204 ? 14.197 -4.438 -12.252 1.00 87.12 204 CYS A O 1
ATOM 1637 N N . ASN A 1 205 ? 13.938 -2.291 -11.651 1.00 89.00 205 ASN A N 1
ATOM 1638 C CA . ASN A 1 205 ? 14.118 -2.536 -10.209 1.00 89.00 205 ASN A CA 1
ATOM 1639 C C . ASN A 1 205 ? 12.931 -3.273 -9.563 1.00 89.00 205 ASN A C 1
ATOM 1641 O O . ASN A 1 205 ? 13.069 -3.828 -8.477 1.00 89.00 205 ASN A O 1
ATOM 1645 N N . TYR A 1 206 ? 11.776 -3.307 -10.232 1.00 93.50 206 TYR A N 1
ATOM 1646 C CA . TYR A 1 206 ? 10.532 -3.911 -9.759 1.00 93.50 206 TYR A CA 1
ATOM 1647 C C . TYR A 1 206 ? 10.055 -5.008 -10.736 1.00 93.50 206 TYR A C 1
ATOM 1649 O O . TYR A 1 206 ? 8.945 -4.946 -11.273 1.00 93.50 206 TYR A O 1
ATOM 1657 N N . PRO A 1 207 ? 10.860 -6.064 -10.981 1.00 92.38 207 PRO A N 1
ATOM 1658 C CA . PRO A 1 207 ? 10.632 -7.022 -12.068 1.00 92.38 207 PRO A CA 1
ATOM 1659 C C . PRO A 1 207 ? 9.378 -7.892 -11.890 1.00 92.38 207 PRO A C 1
ATOM 1661 O O . PRO A 1 207 ? 8.932 -8.570 -12.820 1.00 92.38 207 PRO A O 1
ATOM 1664 N N . PHE A 1 208 ? 8.799 -7.899 -10.688 1.00 94.38 208 PHE A N 1
ATOM 1665 C CA . PHE A 1 208 ? 7.549 -8.588 -10.379 1.00 94.38 208 PHE A CA 1
ATOM 1666 C C . PHE A 1 208 ? 6.326 -7.931 -11.052 1.00 94.38 208 PHE A C 1
ATOM 1668 O O . PHE A 1 208 ? 5.281 -8.571 -11.134 1.00 94.38 208 PHE A O 1
ATOM 1675 N N . LEU A 1 209 ? 6.459 -6.700 -11.565 1.00 95.50 209 LEU A N 1
ATOM 1676 C CA . LEU A 1 209 ? 5.414 -5.997 -12.317 1.00 95.50 209 LEU A CA 1
ATOM 1677 C C . LEU A 1 209 ? 5.340 -6.413 -13.793 1.00 95.50 209 LEU A C 1
ATOM 1679 O O . LEU A 1 209 ? 4.306 -6.213 -14.424 1.00 95.50 209 LEU A O 1
ATOM 1683 N N . PHE A 1 210 ? 6.398 -6.995 -14.361 1.00 93.38 210 PHE A N 1
ATOM 1684 C CA . PHE A 1 210 ? 6.414 -7.379 -15.774 1.00 93.38 210 PHE A CA 1
ATOM 1685 C C . PHE A 1 210 ? 5.747 -8.736 -16.007 1.00 93.38 210 PHE A C 1
ATOM 1687 O O . PHE A 1 210 ? 6.028 -9.717 -15.308 1.00 93.38 210 PHE A O 1
ATOM 1694 N N . ASN A 1 211 ? 4.901 -8.796 -17.038 1.00 90.50 211 ASN A N 1
ATOM 1695 C CA . ASN A 1 211 ? 4.339 -10.044 -17.544 1.00 90.50 211 ASN A CA 1
ATOM 1696 C C . ASN A 1 211 ? 5.408 -10.876 -18.289 1.00 90.50 211 ASN A C 1
ATOM 1698 O O . ASN A 1 211 ? 6.557 -10.457 -18.446 1.00 90.50 211 ASN A O 1
ATOM 1702 N N . ALA A 1 212 ? 5.036 -12.081 -18.730 1.00 88.81 212 ALA A N 1
ATOM 1703 C CA . ALA A 1 212 ? 5.960 -12.984 -19.419 1.00 88.81 212 ALA A CA 1
ATOM 1704 C C . ALA A 1 212 ? 6.557 -12.362 -20.696 1.00 88.81 212 ALA A C 1
ATOM 1706 O O . ALA A 1 212 ? 7.759 -12.461 -20.907 1.00 88.81 212 ALA A O 1
ATOM 1707 N N . GLU A 1 213 ? 5.743 -11.669 -21.493 1.00 87.44 213 GLU A N 1
ATOM 1708 C CA . GLU A 1 213 ? 6.171 -11.014 -22.734 1.00 87.44 213 GLU A CA 1
ATOM 1709 C C . GLU A 1 213 ? 7.231 -9.931 -22.486 1.00 87.44 213 GLU A C 1
ATOM 1711 O O . GLU A 1 213 ? 8.298 -9.950 -23.099 1.00 87.44 213 GLU A O 1
ATOM 1716 N N . ALA A 1 214 ? 6.989 -9.032 -21.528 1.00 85.50 214 ALA A N 1
ATOM 1717 C CA . ALA A 1 214 ? 7.949 -8.000 -21.152 1.00 85.50 214 ALA A CA 1
ATOM 1718 C C . ALA A 1 214 ? 9.258 -8.604 -20.616 1.00 85.50 214 ALA A C 1
ATOM 1720 O O . ALA A 1 214 ? 10.339 -8.106 -20.923 1.00 85.50 214 ALA A O 1
ATOM 1721 N N . LYS A 1 215 ? 9.184 -9.711 -19.865 1.00 86.75 215 LYS A N 1
ATOM 1722 C CA . LYS A 1 215 ? 10.379 -10.432 -19.397 1.00 86.75 215 LYS A CA 1
ATOM 1723 C C . LYS A 1 215 ? 11.166 -11.063 -20.542 1.00 86.75 215 LYS A C 1
ATOM 1725 O O . LYS A 1 215 ? 12.390 -11.005 -20.515 1.00 86.75 215 LYS A O 1
ATOM 1730 N N . THR A 1 216 ? 10.495 -11.621 -21.547 1.00 85.12 216 THR A N 1
ATOM 1731 C CA . THR A 1 216 ? 11.160 -12.117 -22.759 1.00 85.12 216 THR A CA 1
ATOM 1732 C C . THR A 1 216 ? 11.862 -10.980 -23.501 1.00 85.12 216 THR A C 1
ATOM 1734 O O . THR A 1 216 ? 13.030 -11.124 -23.840 1.00 85.12 216 THR A O 1
ATOM 1737 N N . MET A 1 217 ? 11.214 -9.821 -23.657 1.00 82.50 217 MET A N 1
ATOM 1738 C CA . MET A 1 217 ? 11.831 -8.648 -24.292 1.00 82.50 217 MET A CA 1
ATOM 1739 C C . MET A 1 217 ? 13.081 -8.158 -23.544 1.00 82.50 217 MET A C 1
ATOM 1741 O O . MET A 1 217 ? 14.068 -7.776 -24.173 1.00 82.50 217 MET A O 1
ATOM 1745 N N . LEU A 1 218 ? 13.061 -8.179 -22.207 1.00 83.75 218 LEU A N 1
ATOM 1746 C CA . LEU A 1 218 ? 14.229 -7.846 -21.386 1.00 83.75 218 LEU A CA 1
ATOM 1747 C C . LEU A 1 218 ? 15.380 -8.836 -21.614 1.00 83.75 218 LEU A C 1
ATOM 1749 O O . LEU A 1 218 ? 16.511 -8.404 -21.806 1.00 83.75 218 LEU A O 1
ATOM 1753 N N . LEU A 1 219 ? 15.090 -10.142 -21.665 1.00 84.06 219 LEU A N 1
ATOM 1754 C CA . LEU A 1 219 ? 16.091 -11.180 -21.943 1.00 84.06 219 LEU A CA 1
ATOM 1755 C C . LEU A 1 219 ? 16.699 -11.061 -23.347 1.00 84.06 219 LEU A C 1
ATOM 1757 O O . LEU A 1 219 ? 17.885 -11.312 -23.515 1.00 84.06 219 LEU A O 1
ATOM 1761 N N . GLU A 1 220 ? 15.906 -10.681 -24.350 1.00 81.00 220 GLU A N 1
ATOM 1762 C CA . GLU A 1 220 ? 16.399 -10.418 -25.710 1.00 81.00 220 GLU A CA 1
ATOM 1763 C C . GLU A 1 220 ? 17.266 -9.156 -25.786 1.00 81.00 220 GLU A C 1
ATOM 1765 O O . GLU A 1 220 ? 18.165 -9.085 -26.612 1.00 81.00 220 GLU A O 1
ATOM 1770 N N . THR A 1 221 ? 17.000 -8.157 -24.939 1.00 77.00 221 THR A N 1
ATOM 1771 C CA . THR A 1 221 ? 17.766 -6.897 -24.907 1.00 77.00 221 THR A CA 1
ATOM 1772 C C . THR A 1 221 ? 19.116 -7.056 -24.191 1.00 77.00 221 THR A C 1
ATOM 1774 O O . THR A 1 221 ? 20.006 -6.232 -24.381 1.00 77.00 221 THR A O 1
ATOM 1777 N N . ASP A 1 222 ? 19.270 -8.100 -23.373 1.00 74.44 222 ASP A N 1
ATOM 1778 C CA . ASP A 1 222 ? 20.518 -8.450 -22.680 1.00 74.44 222 ASP A CA 1
ATOM 1779 C C . ASP A 1 222 ? 21.521 -9.226 -23.566 1.00 74.44 222 ASP A C 1
ATOM 1781 O O . ASP A 1 222 ? 22.679 -9.391 -23.183 1.00 74.44 222 ASP A O 1
ATOM 1785 N N . GLN A 1 223 ? 21.086 -9.711 -24.739 1.00 64.12 223 GLN A N 1
ATOM 1786 C CA . GLN A 1 223 ? 21.906 -10.454 -25.715 1.00 64.12 223 GLN A CA 1
ATOM 1787 C C . GLN A 1 223 ? 22.610 -9.531 -26.714 1.00 64.12 223 GLN A C 1
ATOM 1789 O O . GLN A 1 223 ? 23.784 -9.830 -27.037 1.00 64.12 223 GLN A O 1
#

Organism: NCBI:txid1563983

Secondary structure (DSSP, 8-state):
--TTTT-BTTB----HHHHHHHHHHHHT-S-HHHHHHHHHIIIIIIGGG--SS-SSGGGGGHHHHGGGSGGGG-GGGTTTTHHHHHHHHHTS-HHHHHHHHHHHHHS-HHHHHHHHHHHHHHHHHHHHHHHHTT-TTGGG-HHHHHHHHHHHHHHHHHT-BTTB-SS-GGGG--TTHHHHS-HHHHHHHHHTT--HHHH---GGG-GGG--HHHHHHHHHHT-

Radius of gyration: 18.8 Å; chains: 1; bounding box: 50×40×50 Å

pLDDT: mean 88.41, std 11.48, range [49.88, 98.0]